Protein AF-A0A2X0X6V2-F1 (afdb_monomer_lite)

InterPro domains:
  IPR004291 Transposase IS66, central domain [PF03050] (2-220)
  IPR052344 Transposase-related protein [PTHR33678] (2-217)

Structure (mmCIF, N/CA/C/O backbone):
data_AF-A0A2X0X6V2-F1
#
_entry.id   AF-A0A2X0X6V2-F1
#
loop_
_atom_site.group_PDB
_atom_site.id
_atom_site.type_symbol
_atom_site.label_atom_id
_atom_site.label_alt_id
_atom_site.label_comp_id
_atom_site.label_asym_id
_atom_site.label_entity_id
_atom_site.label_seq_id
_atom_site.pdbx_PDB_ins_code
_atom_site.Cartn_x
_atom_site.Cartn_y
_atom_site.Cartn_z
_atom_site.occupancy
_atom_site.B_iso_or_equiv
_atom_site.auth_seq_id
_atom_site.auth_comp_id
_atom_site.auth_asym_id
_atom_site.auth_atom_id
_atom_site.pdbx_PDB_model_num
ATOM 1 N N . MET A 1 1 ? 2.802 4.074 -25.084 1.00 59.28 1 MET A N 1
ATOM 2 C CA . MET A 1 1 ? 1.904 3.929 -23.917 1.00 59.28 1 MET A CA 1
ATOM 3 C C . MET A 1 1 ? 0.591 3.354 -24.410 1.00 59.28 1 MET A C 1
ATOM 5 O O . MET A 1 1 ? 0.102 3.833 -25.423 1.00 59.28 1 MET A O 1
ATOM 9 N N . TYR A 1 2 ? 0.077 2.315 -23.756 1.00 69.88 2 TYR A N 1
ATOM 10 C CA . TYR A 1 2 ? -1.111 1.575 -24.184 1.00 69.88 2 TYR A CA 1
ATOM 11 C C . TYR A 1 2 ? -2.215 1.741 -23.133 1.00 69.88 2 TYR A C 1
ATOM 13 O O . TYR A 1 2 ? -1.946 1.585 -21.943 1.00 69.88 2 TYR A O 1
ATOM 21 N N . PHE A 1 3 ? -3.431 2.093 -23.559 1.00 76.31 3 PHE A N 1
ATOM 22 C CA . PHE A 1 3 ? -4.596 2.227 -22.684 1.00 76.31 3 PHE A CA 1
ATOM 23 C C . PHE A 1 3 ? -5.645 1.204 -23.103 1.00 76.31 3 PHE A C 1
ATOM 25 O O . PHE A 1 3 ? -6.045 1.171 -24.262 1.00 76.31 3 PHE A O 1
ATOM 32 N N . THR A 1 4 ? -6.107 0.393 -22.157 1.00 81.38 4 THR A N 1
ATOM 33 C CA . THR A 1 4 ? -7.244 -0.510 -22.356 1.00 81.38 4 THR A CA 1
ATOM 34 C C . THR A 1 4 ? -8.389 -0.059 -21.474 1.00 81.38 4 THR A C 1
ATOM 36 O O . THR A 1 4 ? -8.203 0.215 -20.287 1.00 81.38 4 THR A O 1
ATOM 39 N N . TYR A 1 5 ? -9.576 0.048 -22.062 1.00 81.06 5 TYR A N 1
ATOM 40 C CA . TYR A 1 5 ? -10.780 0.333 -21.303 1.00 81.06 5 TYR A CA 1
ATOM 41 C C . TYR A 1 5 ? -11.273 -0.941 -20.616 1.00 81.06 5 TYR A C 1
ATOM 4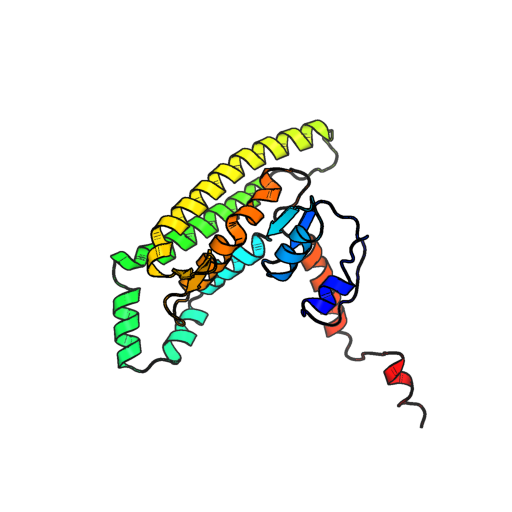3 O O . TYR A 1 5 ? -11.435 -1.974 -21.258 1.00 81.06 5 TYR A O 1
ATOM 51 N N . VAL A 1 6 ? -11.519 -0.853 -19.310 1.00 81.50 6 VAL A N 1
ATOM 52 C CA . VAL A 1 6 ? -12.079 -1.943 -18.511 1.00 81.50 6 VAL A CA 1
ATOM 53 C C . VAL A 1 6 ? -13.412 -1.466 -17.943 1.00 81.50 6 VAL A C 1
ATOM 55 O O . VAL A 1 6 ? -13.465 -0.465 -17.227 1.00 81.50 6 VAL A O 1
ATOM 58 N N . ASN A 1 7 ? -14.494 -2.173 -18.282 1.00 76.94 7 ASN A N 1
ATOM 59 C CA . ASN A 1 7 ? -15.870 -1.778 -17.951 1.00 76.94 7 ASN A CA 1
ATOM 60 C C . ASN A 1 7 ? -16.157 -1.742 -16.442 1.00 76.94 7 ASN A C 1
ATOM 62 O O . ASN A 1 7 ? -17.032 -1.002 -15.998 1.00 76.94 7 ASN A O 1
ATOM 66 N N . SER A 1 8 ? -15.437 -2.535 -15.643 1.00 82.38 8 SER A N 1
ATOM 67 C CA . SER A 1 8 ? -15.623 -2.597 -14.194 1.00 82.38 8 SER A CA 1
ATOM 68 C C . SER A 1 8 ? -14.339 -3.015 -13.468 1.00 82.38 8 SER A C 1
ATOM 70 O O . SER A 1 8 ? -13.387 -3.484 -14.086 1.00 82.38 8 SER A O 1
ATOM 72 N N . ARG A 1 9 ? -14.316 -2.886 -12.134 1.00 79.75 9 ARG A N 1
ATOM 73 C CA . ARG A 1 9 ? -13.238 -3.444 -11.293 1.00 79.75 9 ARG A CA 1
ATOM 74 C C . ARG A 1 9 ? -13.441 -4.929 -10.966 1.00 79.75 9 ARG A C 1
ATOM 76 O O . ARG A 1 9 ? -12.670 -5.467 -10.179 1.00 79.75 9 ARG A O 1
ATOM 83 N N . ALA A 1 10 ? -14.474 -5.577 -11.509 1.00 85.19 10 ALA A N 1
ATOM 84 C CA . ALA A 1 10 ? -14.706 -6.995 -11.274 1.00 85.19 10 ALA A CA 1
ATOM 85 C C . ALA A 1 10 ? -13.532 -7.827 -11.802 1.00 85.19 10 ALA A C 1
ATOM 87 O O . ALA A 1 10 ? -12.900 -7.474 -12.801 1.00 85.19 10 ALA A O 1
ATOM 88 N N . THR A 1 11 ? -13.265 -8.950 -11.134 1.00 84.81 11 THR A N 1
ATOM 89 C CA . THR A 1 11 ? -12.170 -9.858 -11.498 1.00 84.81 11 THR A CA 1
ATOM 90 C C . THR A 1 11 ? -12.255 -10.294 -12.958 1.00 84.81 11 THR A C 1
ATOM 92 O O . THR A 1 11 ? -11.267 -10.202 -13.676 1.00 84.81 11 THR A O 1
ATOM 95 N N . GLU A 1 12 ? -13.449 -10.654 -13.424 1.00 86.19 12 GLU A N 1
ATOM 96 C CA . GLU A 1 12 ? -13.714 -11.050 -14.812 1.00 86.19 12 GLU A CA 1
ATOM 97 C C . GLU A 1 12 ? -13.330 -9.955 -15.814 1.00 86.19 12 GLU A C 1
ATOM 99 O O . GLU A 1 12 ? -12.655 -10.224 -16.805 1.00 86.19 12 GLU A O 1
ATOM 104 N N . SER A 1 13 ? -13.692 -8.699 -15.529 1.00 86.75 13 SER A N 1
ATOM 105 C CA . SER A 1 13 ? -13.364 -7.570 -16.404 1.00 86.75 13 SER A CA 1
ATOM 106 C C . SER A 1 13 ? -11.854 -7.344 -16.496 1.00 86.75 13 SER A C 1
ATOM 108 O O . SER A 1 13 ? -11.337 -7.111 -17.584 1.00 86.75 13 SER A O 1
ATOM 110 N N . ILE A 1 14 ? -11.126 -7.449 -15.383 1.00 88.12 14 ILE A N 1
ATOM 111 C CA . ILE A 1 14 ? -9.668 -7.261 -15.379 1.00 88.12 14 ILE A CA 1
ATOM 112 C C . ILE A 1 14 ? -8.967 -8.441 -16.068 1.00 88.12 14 ILE A C 1
ATOM 114 O O . ILE A 1 14 ? -8.073 -8.221 -16.882 1.00 88.12 14 ILE A O 1
ATOM 118 N N . CYS A 1 15 ? -9.404 -9.678 -15.820 1.00 86.25 15 CYS A N 1
ATOM 119 C CA . CYS A 1 15 ? -8.870 -10.866 -16.492 1.00 86.25 15 CYS A CA 1
ATOM 120 C C . CYS A 1 15 ? -9.147 -10.869 -18.003 1.00 86.25 15 CYS A C 1
ATOM 122 O O . CYS A 1 15 ? -8.336 -11.394 -18.756 1.00 86.25 15 CYS A O 1
ATOM 124 N N . SER A 1 16 ? -10.237 -10.242 -18.462 1.00 86.75 16 SER A N 1
ATOM 125 C CA . SER A 1 16 ? -10.497 -10.066 -19.899 1.00 86.75 16 SER A CA 1
ATOM 126 C C . SER A 1 16 ? -9.522 -9.099 -20.582 1.00 86.75 16 SER A C 1
ATOM 128 O O . SER A 1 16 ? -9.306 -9.198 -21.785 1.00 86.75 16 SER A O 1
ATOM 130 N N . ALA A 1 17 ? -8.920 -8.178 -19.820 1.00 87.81 17 ALA A N 1
ATOM 131 C CA . ALA A 1 17 ? -7.921 -7.236 -20.320 1.00 87.81 17 ALA A CA 1
ATOM 132 C C . ALA A 1 17 ? -6.483 -7.764 -20.170 1.00 87.81 17 ALA A C 1
ATOM 134 O O . ALA A 1 17 ? -5.624 -7.427 -20.980 1.00 87.81 17 ALA A O 1
ATOM 135 N N . ILE A 1 18 ? -6.219 -8.575 -19.138 1.00 88.94 18 ILE A N 1
ATOM 136 C CA . ILE A 1 18 ? -4.925 -9.227 -18.886 1.00 88.94 18 ILE A CA 1
ATOM 137 C C . ILE A 1 18 ? -5.075 -10.733 -19.144 1.00 88.94 18 ILE A C 1
ATOM 139 O O . ILE A 1 18 ? -5.216 -11.552 -18.223 1.00 88.94 18 ILE A O 1
ATOM 143 N N . THR A 1 19 ? -5.091 -11.063 -20.433 1.00 87.75 19 THR A N 1
ATOM 144 C CA . THR A 1 19 ? -5.196 -12.418 -20.985 1.00 87.75 19 THR A CA 1
ATOM 145 C C . THR A 1 19 ? -3.901 -13.219 -20.796 1.00 87.75 19 THR A C 1
ATOM 147 O O . THR A 1 19 ? -2.871 -12.669 -20.403 1.00 87.75 19 THR A O 1
ATOM 150 N N . ASP A 1 20 ? -3.941 -14.532 -21.048 1.00 85.56 20 ASP A N 1
ATOM 151 C CA . ASP A 1 20 ? -2.778 -15.426 -20.878 1.00 85.56 20 ASP A CA 1
ATOM 152 C C . ASP A 1 20 ? -1.594 -15.079 -21.796 1.00 85.56 20 ASP A C 1
ATOM 154 O O . ASP A 1 20 ? -0.436 -15.307 -21.449 1.00 85.56 20 ASP A O 1
ATOM 158 N N . ASP A 1 21 ? -1.868 -14.482 -22.955 1.00 87.50 21 ASP A N 1
ATOM 159 C CA . ASP A 1 21 ? -0.870 -14.026 -23.921 1.00 87.50 21 ASP A CA 1
ATOM 160 C C . ASP A 1 21 ? -0.334 -12.612 -23.630 1.00 87.50 21 ASP A C 1
ATOM 162 O O . ASP A 1 21 ? 0.598 -12.154 -24.302 1.00 87.50 21 ASP A O 1
ATOM 166 N N . PHE A 1 22 ? -0.878 -11.915 -22.622 1.00 88.88 22 PHE A N 1
ATOM 167 C CA . PHE A 1 22 ? -0.451 -10.566 -22.268 1.00 88.88 22 PHE A CA 1
ATOM 168 C C . PHE A 1 22 ? 0.988 -10.577 -21.726 1.00 88.88 22 PHE A C 1
ATOM 170 O O . PHE A 1 22 ? 1.307 -11.195 -20.707 1.00 88.88 22 PHE A O 1
ATOM 177 N N . LYS A 1 23 ? 1.894 -9.874 -22.415 1.00 87.81 23 LYS A N 1
ATOM 178 C CA . LYS A 1 23 ? 3.337 -9.922 -22.137 1.00 87.81 23 LYS A CA 1
ATOM 179 C C . LYS A 1 23 ? 3.759 -8.835 -21.150 1.00 87.81 23 LYS A C 1
ATOM 181 O O . LYS A 1 23 ? 3.885 -7.671 -21.520 1.00 87.81 23 LYS A O 1
ATOM 186 N N . PHE A 1 24 ? 4.050 -9.227 -19.916 1.00 90.56 24 PHE A N 1
ATOM 187 C CA . PHE A 1 24 ? 4.663 -8.376 -18.892 1.00 90.56 24 PHE A CA 1
ATOM 188 C C . PHE A 1 24 ? 5.462 -9.241 -17.931 1.00 90.56 24 PHE A C 1
ATOM 190 O O . PHE A 1 24 ? 5.039 -10.349 -17.663 1.00 90.56 24 PHE A O 1
ATOM 197 N N . GLU A 1 25 ? 6.574 -8.763 -17.386 1.00 91.62 25 GLU A N 1
ATOM 198 C CA . GLU A 1 25 ? 7.306 -9.484 -16.331 1.00 91.62 25 GLU A CA 1
ATOM 199 C C . GLU A 1 25 ? 6.907 -9.008 -14.929 1.00 91.62 25 GLU A C 1
ATOM 201 O O . GLU A 1 25 ? 6.738 -9.807 -14.006 1.00 91.62 25 GLU A O 1
ATOM 206 N N . TYR A 1 26 ? 6.676 -7.700 -14.809 1.00 92.81 26 TYR A N 1
ATOM 207 C CA . TYR A 1 26 ? 6.335 -7.022 -13.569 1.00 92.81 26 TYR A CA 1
ATOM 208 C C . TYR A 1 26 ? 5.027 -6.261 -13.722 1.00 92.81 26 TYR A C 1
ATOM 210 O O . TYR A 1 26 ? 4.825 -5.536 -14.698 1.00 92.81 26 TYR A O 1
ATOM 218 N N . LEU A 1 27 ? 4.154 -6.399 -12.731 1.00 92.75 27 LEU A N 1
ATOM 219 C CA . LEU A 1 27 ? 2.932 -5.618 -12.612 1.00 92.75 27 LEU A CA 1
ATOM 220 C C . LEU A 1 27 ? 3.044 -4.686 -11.409 1.00 92.75 27 LEU A C 1
ATOM 222 O O . LEU A 1 27 ? 3.314 -5.145 -10.305 1.00 92.75 27 LEU A O 1
ATOM 226 N N . VAL A 1 28 ? 2.7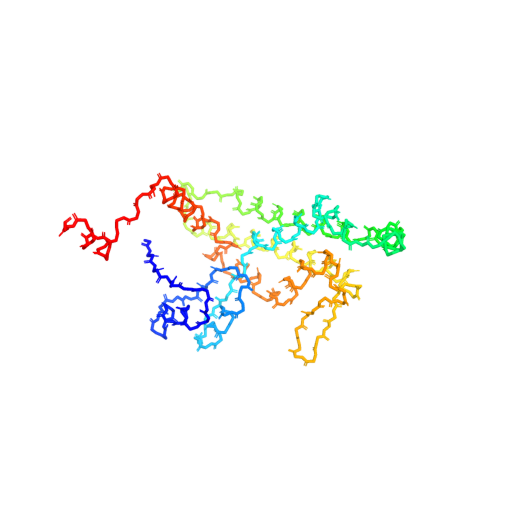97 -3.393 -11.612 1.00 92.94 28 VAL A N 1
ATOM 227 C CA . VAL A 1 28 ? 2.747 -2.393 -10.536 1.00 92.94 28 VAL A CA 1
ATOM 228 C C . VAL A 1 28 ? 1.309 -1.904 -10.405 1.00 92.94 28 VAL A C 1
ATOM 230 O O . VAL A 1 28 ? 0.767 -1.328 -11.350 1.00 92.94 28 VAL A O 1
ATOM 233 N N . SER A 1 29 ? 0.671 -2.128 -9.257 1.00 91.12 29 SER A N 1
ATOM 234 C CA . SER A 1 29 ? -0.741 -1.767 -9.053 1.00 91.12 29 SER A CA 1
ATOM 235 C C . SER A 1 29 ? -1.053 -1.403 -7.601 1.00 91.12 29 SER A C 1
ATOM 237 O O . SER A 1 29 ? -0.205 -1.512 -6.717 1.00 91.12 29 SER A O 1
ATOM 239 N N . ASP A 1 30 ? -2.290 -0.979 -7.328 1.00 87.31 30 ASP A N 1
ATOM 240 C CA . ASP A 1 30 ? -2.804 -0.981 -5.956 1.00 87.31 30 ASP A CA 1
ATOM 241 C C . ASP A 1 30 ? -2.906 -2.418 -5.416 1.00 87.31 30 ASP A C 1
ATOM 243 O O . ASP A 1 30 ? -2.842 -3.378 -6.186 1.00 87.31 30 ASP A O 1
ATOM 247 N N . ALA A 1 31 ? -3.068 -2.574 -4.099 1.00 86.19 31 ALA A N 1
ATOM 248 C CA . ALA A 1 31 ? -3.149 -3.880 -3.438 1.00 86.19 31 ALA A CA 1
ATOM 249 C C . ALA A 1 31 ? -4.495 -4.600 -3.662 1.00 86.19 31 ALA A C 1
ATOM 251 O O . ALA A 1 31 ? -5.060 -5.207 -2.750 1.00 86.19 31 ALA A O 1
ATOM 252 N N . TYR A 1 32 ? -5.081 -4.474 -4.854 1.00 87.38 32 TYR A N 1
ATOM 253 C CA . TYR A 1 32 ? -6.331 -5.145 -5.165 1.00 87.38 32 TYR A CA 1
ATOM 254 C C . TYR A 1 32 ? -6.073 -6.651 -5.374 1.00 87.38 32 TYR A C 1
ATOM 256 O O . TYR A 1 32 ? -5.246 -7.007 -6.217 1.00 87.38 32 TYR A O 1
ATOM 264 N N . PRO A 1 33 ? -6.773 -7.556 -4.654 1.00 83.19 33 PRO A N 1
ATOM 265 C CA . PRO A 1 33 ? -6.414 -8.978 -4.614 1.00 83.19 33 PRO A CA 1
ATOM 266 C C . PRO A 1 33 ? -6.391 -9.697 -5.964 1.00 83.19 33 PRO A C 1
ATOM 268 O O . PRO A 1 33 ? -5.703 -10.705 -6.099 1.00 83.19 33 PRO A O 1
ATOM 271 N N . VAL A 1 34 ? -7.119 -9.188 -6.965 1.00 88.56 34 VAL A N 1
ATOM 272 C CA . VAL A 1 34 ? -7.143 -9.781 -8.309 1.00 88.56 34 VAL A CA 1
ATOM 273 C C . VAL A 1 34 ? -5.750 -9.861 -8.931 1.00 88.56 34 VAL A C 1
ATOM 275 O O . VAL A 1 34 ? -5.450 -10.822 -9.629 1.00 88.56 34 VAL A O 1
ATOM 278 N N . TYR A 1 35 ? -4.882 -8.882 -8.666 1.00 90.25 35 TYR A N 1
ATOM 279 C CA . TYR A 1 35 ? -3.564 -8.815 -9.291 1.00 90.25 35 TYR A CA 1
ATOM 280 C C . TYR A 1 35 ? -2.625 -9.885 -8.739 1.00 90.25 35 TYR A C 1
ATOM 282 O O . TYR A 1 35 ? -1.862 -10.467 -9.504 1.00 90.25 35 TYR A O 1
ATOM 290 N N . ALA A 1 36 ? -2.767 -10.233 -7.456 1.00 86.69 36 ALA A N 1
ATOM 291 C CA . ALA A 1 36 ? -2.100 -11.399 -6.888 1.00 86.69 36 ALA A CA 1
ATOM 292 C C . ALA A 1 36 ? -2.523 -12.681 -7.619 1.00 86.69 36 ALA A C 1
ATOM 294 O O . ALA A 1 36 ? -1.673 -13.459 -8.040 1.00 86.69 36 ALA A O 1
ATOM 295 N N . SER A 1 37 ? -3.829 -12.874 -7.836 1.00 87.81 37 SER A N 1
ATOM 296 C CA . SER A 1 37 ? -4.349 -14.040 -8.561 1.00 87.81 37 SER A CA 1
ATOM 297 C C . SER A 1 37 ? -3.900 -14.079 -10.024 1.00 87.81 37 SER A C 1
ATOM 299 O O . SER A 1 37 ? -3.624 -15.154 -10.547 1.00 87.81 37 SER A O 1
ATOM 301 N N . ILE A 1 38 ? -3.788 -12.926 -10.688 1.00 90.00 38 ILE A N 1
ATOM 302 C CA . ILE A 1 38 ? -3.276 -12.834 -12.062 1.00 90.00 38 ILE A CA 1
ATOM 303 C C . ILE A 1 38 ? -1.800 -13.233 -12.117 1.00 90.00 38 ILE A C 1
ATOM 305 O O . ILE A 1 38 ? -1.444 -14.058 -12.950 1.00 90.00 38 ILE A O 1
ATOM 309 N N . CYS A 1 39 ? -0.956 -12.708 -11.226 1.00 89.06 39 CYS A N 1
ATOM 310 C CA . CYS A 1 39 ? 0.463 -13.073 -11.187 1.00 89.06 39 CYS A CA 1
ATOM 311 C C . CYS A 1 39 ? 0.701 -14.524 -10.741 1.00 89.06 39 CYS A C 1
ATOM 313 O O . CYS A 1 39 ? 1.710 -15.109 -11.104 1.00 89.06 39 CYS A O 1
ATOM 315 N N . GLN A 1 40 ? -0.219 -15.122 -9.978 1.00 86.69 40 GLN A N 1
ATOM 316 C CA . GLN A 1 40 ? -0.177 -16.553 -9.657 1.00 86.69 40 GLN A CA 1
ATOM 317 C C . GLN A 1 40 ? -0.583 -17.428 -10.848 1.00 86.69 40 GLN A C 1
ATOM 319 O O . GLN A 1 40 ? 0.027 -18.466 -11.072 1.00 86.69 40 GLN A O 1
ATOM 324 N N . ARG A 1 41 ? -1.611 -17.017 -11.606 1.00 88.00 41 ARG A N 1
ATOM 325 C CA . ARG A 1 41 ? -2.073 -17.718 -12.817 1.00 88.00 41 ARG A CA 1
ATOM 326 C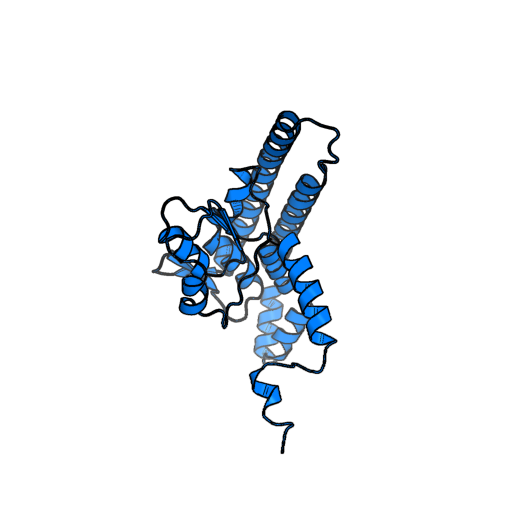 C . ARG A 1 41 ? -1.034 -17.662 -13.936 1.00 88.00 41 ARG A C 1
ATOM 328 O O . ARG A 1 41 ? -0.827 -18.650 -14.627 1.00 88.00 41 ARG A O 1
ATOM 335 N N . LEU A 1 42 ? -0.427 -16.496 -14.137 1.00 87.44 42 LEU A N 1
ATOM 336 C CA . LEU A 1 42 ? 0.597 -16.271 -15.149 1.00 87.44 42 LEU A CA 1
ATOM 337 C C . LEU A 1 42 ? 1.956 -16.548 -14.507 1.00 87.44 42 LEU A C 1
ATOM 339 O O . LEU A 1 42 ? 2.526 -15.681 -13.851 1.00 87.44 42 LEU A O 1
ATOM 343 N N . GLU A 1 43 ? 2.446 -17.776 -14.654 1.00 79.69 43 GLU A N 1
ATOM 344 C CA . GLU A 1 43 ? 3.712 -18.212 -14.062 1.00 79.69 43 GLU A CA 1
ATOM 345 C C . GLU A 1 43 ? 4.865 -17.226 -14.356 1.00 79.69 43 GLU A C 1
ATOM 347 O O . GLU A 1 43 ? 4.919 -16.572 -15.401 1.00 79.69 43 GLU A O 1
ATOM 352 N N . HIS A 1 44 ? 5.800 -17.107 -13.408 1.00 82.88 44 HIS A N 1
ATOM 353 C CA . HIS A 1 44 ? 6.963 -16.204 -13.458 1.00 82.88 44 HIS A CA 1
ATOM 354 C C . HIS A 1 44 ? 6.669 -14.694 -13.458 1.00 82.88 44 HIS A C 1
ATOM 356 O O . HIS A 1 44 ? 7.590 -13.904 -13.678 1.00 82.88 44 HIS A O 1
ATOM 362 N N . ARG A 1 45 ? 5.432 -14.248 -13.202 1.00 89.94 45 ARG A N 1
ATOM 363 C CA . ARG A 1 45 ? 5.134 -12.810 -13.091 1.00 89.94 45 ARG A CA 1
ATOM 364 C C . ARG A 1 45 ? 5.253 -12.334 -11.652 1.00 89.94 45 ARG A C 1
ATOM 366 O O . ARG A 1 45 ? 4.741 -12.965 -10.730 1.00 89.94 45 ARG A O 1
ATOM 373 N N . LYS A 1 46 ? 5.915 -11.194 -11.454 1.00 91.31 46 LYS A N 1
ATOM 374 C CA . LYS A 1 46 ? 6.059 -10.573 -10.131 1.00 91.31 46 LYS A CA 1
ATOM 375 C C . LYS A 1 46 ? 5.137 -9.373 -9.982 1.00 91.31 46 LYS A C 1
ATOM 377 O O . LYS A 1 46 ? 4.857 -8.641 -10.933 1.00 91.31 46 LYS A O 1
ATOM 382 N N . TRP A 1 47 ? 4.674 -9.167 -8.756 1.00 93.44 47 TRP A N 1
ATOM 383 C CA . TRP A 1 47 ? 3.768 -8.084 -8.410 1.00 93.44 47 TRP A CA 1
ATOM 384 C C . TRP A 1 47 ? 4.437 -7.099 -7.456 1.00 93.44 47 TRP A C 1
ATOM 386 O O . TRP A 1 47 ? 4.903 -7.487 -6.387 1.00 93.44 47 TRP A O 1
ATOM 396 N N . GLN A 1 48 ? 4.437 -5.824 -7.838 1.00 94.19 48 GLN A N 1
ATOM 397 C CA . GLN A 1 48 ? 4.804 -4.704 -6.988 1.00 94.19 48 GLN A CA 1
ATOM 398 C C . GLN A 1 48 ? 3.543 -3.976 -6.510 1.00 94.19 48 GLN A C 1
ATOM 400 O O . GLN A 1 48 ? 2.836 -3.340 -7.299 1.00 94.19 48 GLN A O 1
ATOM 405 N N . THR A 1 49 ? 3.301 -3.989 -5.201 1.00 94.38 49 THR A N 1
ATOM 406 C CA . THR A 1 49 ? 2.253 -3.151 -4.613 1.00 94.38 49 THR A CA 1
ATOM 407 C C . THR A 1 49 ? 2.722 -1.701 -4.523 1.00 94.38 49 THR A C 1
ATOM 409 O O . THR A 1 49 ? 3.796 -1.387 -4.013 1.00 94.38 49 THR A O 1
ATOM 412 N N . CYS A 1 50 ? 1.881 -0.788 -4.995 1.00 93.38 50 CYS A N 1
ATOM 413 C CA . CYS A 1 50 ? 2.145 0.641 -5.027 1.00 93.38 50 CYS A CA 1
ATOM 414 C C . CYS A 1 50 ? 2.274 1.232 -3.610 1.00 93.38 50 CYS A C 1
ATOM 416 O O . CYS A 1 50 ? 1.297 1.307 -2.852 1.00 93.38 50 CYS A O 1
ATOM 418 N N . ILE A 1 51 ? 3.472 1.726 -3.274 1.00 93.88 51 ILE A N 1
ATOM 419 C CA . ILE A 1 51 ? 3.788 2.306 -1.955 1.00 93.88 51 ILE A CA 1
ATOM 420 C C . ILE A 1 51 ? 2.930 3.546 -1.659 1.00 93.88 51 ILE A C 1
ATOM 422 O O . ILE A 1 51 ? 2.518 3.770 -0.520 1.00 93.88 51 ILE A O 1
ATOM 426 N N . THR A 1 52 ? 2.574 4.337 -2.675 1.00 92.00 52 THR A N 1
ATOM 427 C CA . THR A 1 52 ? 1.721 5.524 -2.482 1.00 92.00 52 THR A CA 1
ATOM 428 C C . THR A 1 52 ? 0.316 5.176 -1.987 1.00 92.00 52 THR A C 1
ATOM 430 O O . THR A 1 52 ? -0.266 5.938 -1.209 1.00 92.00 52 THR A O 1
ATOM 433 N N . HIS A 1 53 ? -0.231 4.019 -2.367 1.00 91.94 53 HIS A N 1
ATOM 434 C CA . HIS A 1 53 ? -1.511 3.568 -1.822 1.00 91.94 53 HIS A CA 1
ATOM 435 C C . HIS A 1 53 ? -1.387 3.190 -0.347 1.00 91.94 53 HIS A C 1
ATOM 437 O O . HIS A 1 53 ? -2.231 3.596 0.450 1.00 91.94 53 HIS A O 1
ATOM 443 N N . PHE A 1 54 ? -0.298 2.522 0.040 1.00 94.06 54 PHE A N 1
ATOM 444 C CA . PHE A 1 54 ? -0.028 2.241 1.447 1.00 94.06 54 PHE A CA 1
ATOM 445 C C . PHE A 1 54 ? 0.117 3.534 2.265 1.00 94.06 54 PHE A C 1
ATOM 447 O O . PHE A 1 54 ? -0.564 3.713 3.276 1.00 94.06 54 PHE A O 1
ATOM 454 N N . ARG A 1 55 ? 0.900 4.501 1.765 1.00 93.56 55 ARG A N 1
ATOM 455 C CA . ARG A 1 55 ? 1.040 5.838 2.369 1.00 93.56 55 ARG A CA 1
ATOM 456 C C . ARG A 1 55 ? -0.313 6.520 2.579 1.00 93.56 55 ARG A C 1
ATOM 458 O O . ARG A 1 55 ? -0.528 7.164 3.602 1.00 93.56 55 ARG A O 1
ATOM 465 N N . ARG A 1 56 ? -1.239 6.382 1.626 1.00 91.31 56 ARG A N 1
ATOM 466 C CA . ARG A 1 56 ? -2.585 6.958 1.724 1.00 91.31 56 ARG A CA 1
ATOM 467 C C . ARG A 1 56 ? -3.403 6.330 2.852 1.00 91.31 56 ARG A C 1
ATOM 469 O O . ARG A 1 56 ? -4.106 7.064 3.542 1.00 91.31 56 ARG A O 1
ATOM 476 N N . GLU A 1 57 ? -3.318 5.017 3.049 1.00 92.19 57 GLU A N 1
ATOM 477 C CA . GLU A 1 57 ? -4.005 4.348 4.161 1.00 92.19 57 GLU A CA 1
ATOM 478 C C . GLU A 1 57 ? -3.464 4.804 5.523 1.00 92.19 57 GLU A C 1
ATOM 480 O O . GLU A 1 57 ? -4.250 5.026 6.442 1.00 92.19 57 GLU A O 1
ATOM 485 N N . ILE A 1 58 ? -2.156 5.062 5.629 1.00 92.75 58 ILE A N 1
ATOM 486 C CA . ILE A 1 58 ? -1.547 5.644 6.836 1.00 92.75 58 ILE A CA 1
ATOM 487 C C . ILE A 1 58 ? -2.078 7.060 7.090 1.00 92.75 58 ILE A C 1
ATOM 489 O O . ILE A 1 58 ? -2.550 7.357 8.185 1.00 92.75 58 ILE A O 1
ATOM 493 N N . ILE A 1 59 ? -2.072 7.929 6.070 1.00 90.81 59 ILE A N 1
ATOM 494 C CA . ILE A 1 59 ? -2.583 9.307 6.196 1.00 90.81 59 ILE A CA 1
ATOM 495 C C . ILE A 1 59 ? -4.052 9.308 6.635 1.00 90.81 59 ILE A C 1
ATOM 497 O O . ILE A 1 59 ? -4.440 10.114 7.475 1.00 90.81 59 ILE A O 1
ATOM 501 N N . LYS A 1 60 ? -4.879 8.412 6.080 1.00 88.50 60 LYS A N 1
ATOM 502 C CA . LYS A 1 60 ? -6.288 8.279 6.476 1.00 88.50 60 LYS A CA 1
ATOM 503 C C . LYS A 1 60 ? -6.433 7.858 7.937 1.00 88.50 60 LYS A C 1
ATOM 505 O O . LYS A 1 60 ? -7.282 8.417 8.623 1.00 88.50 60 LYS A O 1
ATOM 510 N N . ALA A 1 61 ? -5.623 6.905 8.399 1.00 87.75 61 ALA A N 1
ATOM 511 C CA . ALA A 1 61 ? -5.658 6.431 9.780 1.00 87.75 61 ALA A CA 1
ATOM 512 C C . ALA A 1 61 ? -5.254 7.521 10.788 1.00 87.75 61 ALA A C 1
ATOM 514 O O . ALA A 1 61 ? -5.779 7.548 11.897 1.00 87.75 61 ALA A O 1
ATOM 515 N N . CYS A 1 62 ? -4.378 8.446 10.385 1.00 83.56 62 CYS A N 1
ATOM 516 C CA . CYS A 1 62 ? -3.945 9.581 11.203 1.00 83.56 62 CYS A CA 1
ATOM 517 C C . CYS A 1 62 ? -4.754 10.871 10.959 1.00 83.56 62 CYS A C 1
ATOM 519 O O . CYS A 1 62 ? -4.367 11.927 11.453 1.00 83.56 62 CYS A O 1
ATOM 521 N N . ASN A 1 63 ? -5.839 10.835 10.176 1.00 84.75 63 ASN A N 1
ATOM 522 C CA . ASN A 1 63 ? -6.593 12.037 9.824 1.00 84.75 63 ASN A CA 1
ATOM 523 C C . ASN A 1 63 ? -7.569 12.430 10.954 1.00 84.75 63 ASN A C 1
ATOM 525 O O . ASN A 1 63 ? -8.544 11.705 11.175 1.00 84.75 63 ASN A O 1
ATOM 529 N N . PRO A 1 64 ? -7.401 13.603 11.601 1.00 78.62 64 PRO A N 1
ATOM 530 C CA . PRO A 1 64 ? -8.261 14.021 12.712 1.00 78.62 64 PRO A CA 1
ATOM 531 C C . PRO A 1 64 ? -9.736 14.148 12.328 1.00 78.62 64 PRO A C 1
ATOM 533 O O . PRO A 1 64 ? -10.613 13.889 13.143 1.00 78.62 64 PRO A O 1
ATOM 536 N N . ARG A 1 65 ? -10.031 14.506 11.073 1.00 84.19 65 ARG A N 1
ATOM 537 C CA . ARG A 1 65 ? -11.409 14.610 10.581 1.00 84.19 65 ARG A CA 1
ATOM 538 C C . ARG A 1 65 ? -12.065 13.240 10.452 1.00 84.19 65 ARG A C 1
ATOM 540 O O . ARG A 1 65 ? -13.236 13.103 10.776 1.00 84.19 65 ARG A O 1
ATOM 547 N N . VAL A 1 66 ? -11.319 12.240 9.983 1.00 80.56 66 VAL A N 1
ATOM 548 C CA . VAL A 1 66 ? -11.814 10.856 9.902 1.00 80.56 66 VAL A CA 1
ATOM 549 C C . VAL A 1 66 ? -12.032 10.305 11.309 1.00 80.56 66 VAL A C 1
ATOM 551 O O . VAL A 1 66 ? -13.050 9.671 11.558 1.00 80.56 66 VAL A O 1
ATOM 554 N N . TYR A 1 67 ? -11.124 10.618 12.236 1.00 79.31 67 TYR A N 1
ATOM 555 C CA . TYR A 1 67 ? -11.280 10.281 13.647 1.00 79.31 67 TYR A CA 1
ATOM 556 C C . TYR A 1 67 ? -12.542 10.906 14.250 1.00 79.31 67 TYR A C 1
ATOM 558 O O . TYR A 1 67 ? -13.377 10.176 14.770 1.00 79.31 67 TYR A O 1
ATOM 566 N N . ALA A 1 68 ? -12.744 12.217 14.092 1.00 81.25 68 ALA A N 1
ATOM 567 C CA . ALA A 1 68 ? -13.936 12.910 14.584 1.00 81.25 68 ALA A CA 1
ATOM 568 C C . ALA A 1 68 ? -15.240 12.317 14.019 1.00 81.25 68 ALA A C 1
ATOM 570 O O . ALA A 1 68 ? -16.164 12.031 14.774 1.00 81.25 68 ALA A O 1
ATOM 571 N N . GLN A 1 69 ? -15.283 12.037 12.713 1.00 84.00 69 GLN A N 1
ATOM 572 C CA . GLN A 1 69 ? -16.440 11.406 12.066 1.00 84.00 69 GLN A CA 1
ATOM 573 C C . GLN A 1 69 ? -16.750 10.000 12.596 1.00 84.00 69 GLN A C 1
ATOM 575 O O . GLN A 1 69 ? -17.895 9.559 12.529 1.00 84.00 69 GLN A O 1
ATOM 580 N N . ASP A 1 70 ? -15.745 9.263 13.068 1.00 78.88 70 ASP A N 1
ATOM 581 C CA . ASP A 1 70 ? -15.960 7.958 13.693 1.00 78.88 70 ASP A CA 1
ATOM 582 C C . ASP A 1 70 ? -16.424 8.083 15.148 1.00 78.88 70 ASP A C 1
ATOM 584 O O . ASP A 1 70 ? -17.186 7.230 15.599 1.00 78.88 70 ASP A O 1
ATOM 588 N N . LEU A 1 71 ? -16.038 9.151 15.855 1.00 81.94 71 LEU A N 1
ATOM 589 C CA . LEU A 1 71 ? -16.535 9.453 17.201 1.00 81.94 71 LEU A CA 1
ATOM 590 C C . LEU A 1 71 ? -18.008 9.885 17.197 1.00 81.94 71 LEU A C 1
ATOM 592 O O . LEU A 1 71 ? -18.761 9.457 18.064 1.00 81.94 71 LEU A O 1
ATOM 596 N N . GLU A 1 72 ? -18.438 10.664 16.200 1.00 85.44 72 GLU A N 1
ATOM 597 C CA . GLU A 1 72 ? -19.829 11.138 16.051 1.00 85.44 72 GLU A CA 1
ATOM 598 C C . GLU A 1 72 ? -20.865 10.004 15.931 1.00 85.44 72 GLU A C 1
ATOM 600 O O . GLU A 1 72 ? -22.056 10.224 16.137 1.00 85.44 72 GLU A O 1
ATOM 605 N N . LYS A 1 73 ? -20.429 8.788 15.584 1.00 84.44 73 LYS A N 1
ATOM 606 C CA . LYS A 1 73 ? -21.299 7.614 15.408 1.00 84.44 73 LYS A CA 1
ATOM 607 C C . LYS A 1 73 ? -21.549 6.843 16.706 1.00 84.44 73 LYS A C 1
ATOM 609 O O . LYS A 1 73 ? -22.296 5.868 16.674 1.00 84.44 73 LYS A O 1
ATOM 614 N N . LEU A 1 74 ? -20.876 7.209 17.794 1.00 85.62 74 LEU A N 1
ATOM 615 C CA . LEU A 1 74 ? -20.880 6.473 19.055 1.00 85.62 74 LEU A CA 1
ATOM 616 C C . LEU A 1 74 ? -21.847 7.104 20.054 1.00 85.62 74 LEU A C 1
ATOM 618 O O . LEU A 1 74 ? -22.062 8.315 20.057 1.00 85.62 74 LEU A O 1
ATOM 622 N N . THR A 1 75 ? -22.402 6.280 20.939 1.00 89.56 75 THR A N 1
ATOM 623 C CA . THR A 1 75 ? -23.103 6.773 22.131 1.00 89.56 75 THR A CA 1
ATOM 624 C C . THR A 1 75 ? -22.123 7.439 23.105 1.00 89.56 75 THR A C 1
ATOM 626 O O . THR A 1 75 ? -20.917 7.215 23.038 1.00 89.56 75 THR A O 1
ATOM 629 N N . GLU A 1 76 ? -22.622 8.238 24.052 1.00 87.56 76 GLU A N 1
ATOM 630 C CA . GLU A 1 76 ? -21.783 8.945 25.037 1.00 87.56 76 GLU A CA 1
ATOM 631 C C . GLU A 1 76 ? -20.916 7.990 25.883 1.00 87.56 76 GLU A C 1
ATOM 633 O O . GLU A 1 76 ? -19.745 8.266 26.163 1.00 87.56 76 GLU A O 1
ATOM 638 N N . GLN A 1 77 ? -21.460 6.818 26.222 1.00 88.44 77 GLN A N 1
ATOM 639 C CA . GLN A 1 77 ? -20.737 5.776 26.948 1.00 88.44 77 GLN A CA 1
ATOM 640 C C . GLN A 1 77 ? -19.638 5.140 26.080 1.00 88.44 77 GLN A C 1
ATOM 642 O O . GLN A 1 77 ? -18.483 5.073 26.499 1.00 88.44 77 GLN A O 1
ATOM 647 N N . GLU A 1 78 ? -19.958 4.743 24.845 1.00 86.50 78 GLU A N 1
ATOM 648 C CA . GLU A 1 78 ? -18.982 4.176 23.901 1.00 86.50 78 GLU A CA 1
ATOM 649 C C . GLU A 1 78 ? -17.878 5.175 23.533 1.00 86.50 78 GLU A C 1
ATOM 651 O O . GLU A 1 78 ? -16.717 4.792 23.365 1.00 86.50 78 GLU A O 1
ATOM 656 N N . LEU A 1 79 ? -18.236 6.456 23.421 1.00 84.75 79 LEU A N 1
ATOM 657 C CA . LEU A 1 79 ? -17.317 7.559 23.183 1.00 84.75 79 LEU A CA 1
ATOM 658 C C . LEU A 1 79 ? -16.322 7.684 24.336 1.00 84.75 79 LEU A C 1
ATOM 660 O O . LEU A 1 79 ? -15.116 7.690 24.099 1.00 84.75 79 LEU A O 1
ATOM 664 N N . THR A 1 80 ? -16.817 7.732 25.574 1.00 83.44 80 THR A N 1
ATOM 665 C CA . THR A 1 80 ? -15.981 7.844 26.776 1.00 83.44 80 THR A CA 1
ATOM 666 C C . THR A 1 80 ? -15.008 6.674 26.879 1.00 83.44 80 THR A C 1
ATOM 668 O O . THR A 1 80 ? -13.805 6.875 27.037 1.00 83.44 80 THR A O 1
ATOM 671 N N . GLU A 1 81 ? -15.493 5.445 26.703 1.00 84.81 81 GLU A N 1
ATOM 672 C CA . GLU A 1 81 ? -14.633 4.264 26.721 1.00 84.81 81 GLU A CA 1
ATOM 673 C C . GLU A 1 81 ? -13.599 4.267 25.590 1.00 84.81 81 GLU A C 1
ATOM 675 O O . GLU A 1 81 ? -12.458 3.847 25.780 1.00 84.81 81 GLU A O 1
ATOM 680 N N . LYS A 1 82 ? -13.984 4.708 24.386 1.00 81.38 82 LYS A N 1
ATOM 681 C CA . LYS A 1 82 ? -13.064 4.795 23.251 1.00 81.38 82 LYS A CA 1
ATOM 682 C C . LYS A 1 82 ? -11.976 5.832 23.497 1.00 81.38 82 LYS A C 1
ATOM 684 O O . LYS A 1 82 ? -10.822 5.522 23.237 1.00 81.38 82 LYS A O 1
ATOM 689 N N . LEU A 1 83 ? -12.324 7.008 24.014 1.00 80.25 83 LEU A N 1
ATOM 690 C CA . LEU A 1 83 ? -11.353 8.052 24.334 1.00 80.25 83 LEU A CA 1
ATOM 691 C C . LEU A 1 83 ? -10.388 7.587 25.430 1.00 80.25 83 LEU A C 1
ATOM 693 O O . LEU A 1 83 ? -9.184 7.735 25.264 1.00 80.25 83 LEU A O 1
ATOM 697 N N . LEU A 1 84 ? -10.889 6.969 26.504 1.00 81.38 84 LEU A N 1
ATOM 698 C CA . LEU A 1 84 ? -10.032 6.438 27.570 1.00 81.38 84 LEU A CA 1
ATOM 699 C C . LEU A 1 84 ? -9.039 5.397 27.041 1.00 81.38 84 LEU A C 1
ATOM 701 O O . LEU A 1 84 ? -7.862 5.469 27.374 1.00 81.38 84 LEU A O 1
ATOM 705 N N . ARG A 1 85 ? -9.488 4.485 26.168 1.00 76.56 85 ARG A N 1
ATOM 706 C CA . ARG A 1 85 ? -8.600 3.525 25.496 1.00 76.56 85 ARG A CA 1
ATOM 707 C C . ARG A 1 85 ? -7.593 4.235 24.588 1.00 76.56 85 ARG A C 1
ATOM 709 O O . ARG A 1 85 ? -6.395 4.054 24.748 1.00 76.56 85 ARG A O 1
ATOM 716 N N . ASP A 1 86 ? -8.053 5.068 23.660 1.00 73.00 86 ASP A N 1
ATOM 717 C CA . ASP A 1 86 ? -7.190 5.665 22.633 1.00 73.00 86 ASP A CA 1
ATOM 718 C C . ASP A 1 86 ? -6.135 6.636 23.224 1.00 73.00 86 ASP A C 1
ATOM 720 O O . ASP A 1 86 ? -5.071 6.810 22.628 1.00 73.00 86 ASP A O 1
ATOM 724 N N . PHE A 1 87 ? -6.399 7.242 24.393 1.00 72.12 87 PHE A N 1
ATOM 725 C CA . PHE A 1 87 ? -5.479 8.143 25.108 1.00 72.12 87 PHE A CA 1
ATOM 726 C C . PHE A 1 87 ? -4.701 7.487 26.260 1.00 72.12 87 PHE A C 1
ATOM 728 O O . PHE A 1 87 ? -3.954 8.180 26.957 1.00 72.12 87 PHE A O 1
ATOM 735 N N . GLU A 1 88 ? -4.814 6.173 26.466 1.00 75.19 88 GLU A N 1
ATOM 736 C CA . GLU A 1 88 ? -3.911 5.472 27.381 1.00 75.19 88 GLU A CA 1
ATOM 737 C C . GLU A 1 88 ? -2.452 5.642 26.905 1.00 75.19 88 GLU A C 1
ATOM 739 O O . GLU A 1 88 ? -2.168 5.452 25.718 1.00 75.19 88 GLU A O 1
ATOM 744 N N . PRO A 1 89 ? -1.491 5.956 27.797 1.00 67.81 89 PRO A N 1
ATOM 745 C CA . PRO A 1 89 ? -0.086 6.156 27.423 1.00 67.81 89 PRO A CA 1
ATOM 746 C C . PRO A 1 89 ? 0.514 4.969 26.663 1.00 67.81 89 PRO A C 1
ATOM 748 O O . PRO A 1 89 ? 1.299 5.140 25.733 1.00 67.81 89 PRO A O 1
ATOM 751 N N . GLU A 1 90 ? 0.088 3.754 27.005 1.00 64.81 90 GLU A N 1
ATOM 752 C CA . GLU A 1 90 ? 0.493 2.524 26.326 1.00 64.81 90 GLU A CA 1
ATOM 753 C C . GLU A 1 90 ? -0.061 2.428 24.894 1.00 64.81 90 GLU A C 1
ATOM 755 O O . GLU A 1 90 ? 0.495 1.696 24.072 1.00 64.81 90 GLU A O 1
ATOM 760 N N . GLN A 1 91 ? -1.142 3.147 24.573 1.00 62.16 91 GLN A N 1
ATOM 761 C CA . GLN A 1 91 ? -1.803 3.185 23.263 1.00 62.16 91 GLN A CA 1
ATOM 762 C C . GLN A 1 91 ? -1.286 4.299 22.337 1.00 62.16 91 GLN A C 1
ATOM 764 O O . GLN A 1 91 ? -1.445 4.191 21.118 1.00 62.16 91 GLN A O 1
ATOM 769 N N . MET A 1 92 ? -0.534 5.280 22.856 1.00 66.94 92 MET A N 1
ATOM 770 C CA . MET A 1 92 ? 0.171 6.283 22.035 1.00 66.94 92 MET A CA 1
ATOM 771 C C . MET A 1 92 ? 1.250 5.687 21.105 1.00 66.94 92 MET A C 1
ATOM 773 O O . MET A 1 92 ? 1.728 6.366 20.192 1.00 66.94 92 MET A O 1
ATOM 777 N N . ASN A 1 93 ? 1.589 4.403 21.265 1.00 77.06 93 ASN A N 1
ATOM 778 C CA . ASN A 1 93 ? 2.532 3.690 20.400 1.00 77.06 93 ASN A CA 1
ATOM 779 C C . ASN A 1 93 ? 2.039 3.548 18.949 1.00 77.06 93 ASN A C 1
ATOM 781 O O . ASN A 1 93 ? 2.857 3.522 18.031 1.00 77.06 93 ASN A O 1
ATOM 785 N N . ALA A 1 94 ? 0.724 3.483 18.705 1.00 83.81 94 ALA A N 1
ATOM 786 C CA . ALA A 1 94 ? 0.198 3.270 17.355 1.00 83.81 94 ALA A CA 1
ATOM 787 C C . ALA A 1 94 ? 0.350 4.489 16.430 1.00 83.81 94 ALA A C 1
ATOM 789 O O . ALA A 1 94 ? 0.909 4.328 15.341 1.00 83.81 94 ALA A O 1
ATOM 790 N N . PRO A 1 95 ? -0.049 5.712 16.835 1.00 84.06 95 PRO A N 1
ATOM 791 C CA . PRO A 1 95 ? 0.273 6.919 16.077 1.00 84.06 95 PRO A CA 1
ATOM 792 C C . PRO A 1 95 ? 1.776 7.099 15.834 1.00 84.06 95 PRO A C 1
ATOM 794 O O . PRO A 1 95 ? 2.171 7.450 14.723 1.00 84.06 95 PRO A O 1
ATOM 797 N N . ALA A 1 96 ? 2.615 6.823 16.840 1.00 85.31 96 ALA A N 1
ATOM 798 C CA . ALA A 1 96 ? 4.069 6.932 16.719 1.00 85.31 96 ALA A CA 1
ATOM 799 C C . ALA A 1 96 ? 4.639 5.942 15.687 1.00 85.31 96 ALA A C 1
ATOM 801 O O . ALA A 1 96 ? 5.388 6.345 14.797 1.00 85.31 96 ALA A O 1
ATOM 802 N N . ALA A 1 97 ? 4.226 4.672 15.739 1.00 91.00 97 ALA A N 1
ATOM 803 C CA . ALA A 1 97 ? 4.630 3.656 14.770 1.00 91.00 97 ALA A CA 1
ATOM 804 C C . ALA A 1 97 ? 4.148 3.991 13.348 1.00 91.00 97 ALA A C 1
ATOM 806 O O . ALA A 1 97 ? 4.912 3.888 12.390 1.00 91.00 97 ALA A O 1
ATOM 807 N N . LEU A 1 98 ? 2.909 4.469 13.184 1.00 92.06 98 LEU A N 1
ATOM 808 C CA . LEU A 1 98 ? 2.408 4.913 11.878 1.00 92.06 98 LEU A CA 1
ATOM 809 C C . LEU A 1 98 ? 3.178 6.125 11.334 1.00 92.06 98 LEU A C 1
ATOM 811 O O . LEU A 1 98 ? 3.430 6.196 10.129 1.00 92.06 98 LEU A O 1
ATOM 815 N N . LEU A 1 99 ? 3.592 7.054 12.200 1.00 89.81 99 LEU A N 1
ATOM 816 C CA . LEU A 1 99 ? 4.442 8.181 11.817 1.00 89.81 99 LEU A CA 1
ATOM 817 C C . LEU A 1 99 ? 5.849 7.720 11.409 1.00 89.81 99 LEU A C 1
ATOM 819 O O . LEU A 1 99 ? 6.375 8.203 10.406 1.00 89.81 99 LEU A O 1
ATOM 823 N N . GLN A 1 100 ? 6.433 6.754 12.124 1.00 91.81 100 GLN A N 1
ATOM 824 C CA . GLN A 1 100 ? 7.706 6.134 11.750 1.00 91.81 100 GLN A CA 1
ATOM 825 C C . GLN A 1 100 ? 7.618 5.491 10.360 1.00 91.81 100 GLN A C 1
ATOM 827 O O . GLN A 1 100 ? 8.473 5.747 9.511 1.00 91.81 100 GLN A O 1
ATOM 832 N N . ILE A 1 101 ? 6.556 4.725 10.086 1.00 95.62 101 ILE A N 1
ATOM 833 C CA . ILE A 1 101 ? 6.317 4.125 8.765 1.00 95.62 101 ILE A CA 1
ATOM 834 C C . ILE A 1 101 ? 6.171 5.218 7.698 1.00 95.62 101 ILE A C 1
ATOM 836 O O . ILE A 1 101 ? 6.763 5.128 6.622 1.00 95.62 101 ILE A O 1
ATOM 840 N N . PHE A 1 102 ? 5.418 6.283 7.985 1.00 94.50 102 PHE A N 1
ATOM 841 C CA . PHE A 1 102 ? 5.262 7.410 7.065 1.00 94.50 102 PHE A CA 1
ATOM 842 C C . PHE A 1 102 ? 6.600 8.091 6.740 1.00 94.50 102 PHE A C 1
ATOM 844 O O . PHE A 1 102 ? 6.853 8.442 5.581 1.00 94.50 102 PHE A O 1
ATOM 851 N N . TYR A 1 103 ? 7.463 8.272 7.742 1.00 92.88 103 TYR A N 1
ATOM 852 C CA . TYR A 1 103 ? 8.788 8.857 7.561 1.00 92.88 103 TYR A CA 1
ATOM 853 C C . TYR A 1 103 ? 9.701 7.936 6.744 1.00 92.88 103 TYR A C 1
ATOM 855 O O . TYR A 1 103 ? 10.337 8.401 5.801 1.00 92.88 103 TYR A O 1
ATOM 863 N N . ALA A 1 104 ? 9.687 6.627 7.016 1.00 95.06 104 ALA A N 1
ATOM 864 C CA . ALA A 1 104 ? 10.422 5.637 6.231 1.00 95.06 104 ALA A CA 1
ATOM 865 C C . ALA A 1 104 ? 9.999 5.656 4.751 1.00 95.06 104 ALA A C 1
ATOM 867 O O . ALA A 1 104 ? 10.851 5.739 3.869 1.00 95.06 104 ALA A O 1
ATOM 868 N N . ILE A 1 105 ? 8.691 5.696 4.465 1.00 94.81 105 ILE A N 1
ATOM 869 C CA . ILE A 1 105 ? 8.175 5.846 3.093 1.00 94.81 105 ILE A CA 1
ATOM 870 C C . ILE A 1 105 ? 8.641 7.163 2.461 1.00 94.81 105 ILE A C 1
ATOM 872 O O . ILE A 1 105 ? 9.035 7.192 1.296 1.00 94.81 105 ILE A O 1
ATOM 876 N N . SER A 1 106 ? 8.606 8.263 3.213 1.00 93.00 106 SER A N 1
ATOM 877 C CA . SER A 1 106 ? 9.074 9.562 2.717 1.00 93.00 106 SER A CA 1
ATOM 878 C C . SER A 1 106 ? 10.565 9.519 2.370 1.00 93.00 106 SER A C 1
ATOM 880 O O . SER A 1 106 ? 10.956 10.035 1.326 1.00 93.00 106 SER A O 1
ATOM 882 N N . LYS A 1 107 ? 11.375 8.822 3.177 1.00 93.94 107 LYS A N 1
ATOM 883 C CA . LYS A 1 107 ? 12.801 8.626 2.913 1.00 93.94 107 LYS A CA 1
ATOM 884 C C . LYS A 1 107 ? 13.059 7.730 1.700 1.00 93.94 107 LYS A C 1
ATOM 886 O O . LYS A 1 107 ? 13.950 8.039 0.918 1.00 93.94 107 LYS A O 1
ATOM 891 N N . ILE A 1 108 ? 12.250 6.686 1.480 1.00 93.12 108 ILE A N 1
ATOM 892 C CA . ILE A 1 108 ? 12.297 5.884 0.241 1.00 93.12 108 ILE A CA 1
ATOM 893 C C . ILE A 1 108 ? 12.125 6.798 -0.977 1.00 93.12 108 ILE A C 1
ATOM 895 O O . ILE A 1 108 ? 12.904 6.710 -1.921 1.00 93.12 108 ILE A O 1
ATOM 899 N N . TYR A 1 109 ? 11.144 7.703 -0.953 1.00 90.75 109 TYR A N 1
ATOM 900 C CA . TYR A 1 109 ? 10.927 8.636 -2.059 1.00 90.75 109 TYR A CA 1
ATOM 901 C C . TYR A 1 109 ? 12.045 9.660 -2.223 1.00 90.75 109 TYR A C 1
ATOM 903 O O . TYR A 1 109 ? 12.409 9.968 -3.355 1.00 90.75 109 TYR A O 1
ATOM 911 N N . GLU A 1 110 ? 12.610 10.155 -1.123 1.00 90.69 110 GLU A N 1
ATOM 912 C CA . GLU A 1 110 ? 13.773 11.043 -1.163 1.00 90.69 110 GLU A CA 1
ATOM 913 C C . GLU A 1 110 ? 14.939 10.360 -1.886 1.00 90.69 110 GLU A C 1
ATOM 915 O O . GLU A 1 110 ? 15.433 10.896 -2.875 1.00 90.69 110 GLU A O 1
ATOM 920 N N . ILE A 1 111 ? 15.289 9.133 -1.479 1.00 90.50 111 ILE A N 1
ATOM 921 C CA . ILE A 1 111 ? 16.348 8.331 -2.106 1.00 90.50 111 ILE A CA 1
ATOM 922 C C . ILE A 1 111 ? 16.001 8.022 -3.572 1.00 90.50 111 ILE A C 1
ATOM 924 O O . ILE A 1 111 ? 16.865 8.089 -4.444 1.00 90.50 111 ILE A O 1
ATOM 928 N N . GLU A 1 112 ? 14.739 7.709 -3.882 1.00 86.94 112 GLU A N 1
ATOM 929 C CA . GLU A 1 112 ? 14.326 7.414 -5.258 1.00 86.94 112 GLU A CA 1
ATOM 930 C C . GLU A 1 112 ? 14.453 8.631 -6.182 1.00 86.94 112 GLU A C 1
ATOM 932 O O . GLU A 1 112 ? 14.824 8.476 -7.349 1.00 86.94 112 GLU A O 1
ATOM 937 N N . SER A 1 113 ? 14.175 9.824 -5.646 1.00 83.62 113 SER A N 1
ATOM 938 C CA . SER A 1 113 ? 14.224 11.110 -6.349 1.00 83.62 113 SER A CA 1
ATOM 939 C C . SER A 1 113 ? 15.603 11.769 -6.377 1.00 83.62 113 SER A C 1
ATOM 941 O O . SER A 1 113 ? 15.811 12.667 -7.190 1.00 83.62 113 SER A O 1
ATOM 943 N N . ALA A 1 114 ? 16.533 11.324 -5.524 1.00 78.69 114 ALA A N 1
ATOM 944 C CA . ALA A 1 114 ? 17.859 11.920 -5.357 1.00 78.69 114 ALA A CA 1
ATOM 945 C C . ALA A 1 114 ? 18.701 11.904 -6.642 1.00 78.69 114 ALA A C 1
ATOM 947 O O . ALA A 1 114 ? 19.681 12.637 -6.743 1.00 78.69 114 ALA A O 1
ATOM 948 N N . TYR A 1 115 ? 18.314 11.088 -7.624 1.00 69.62 115 TYR A N 1
ATOM 949 C CA . TYR A 1 115 ? 19.019 10.971 -8.891 1.00 69.62 115 TYR A CA 1
ATOM 950 C C . TYR A 1 115 ? 18.031 10.809 -10.037 1.00 69.62 115 TYR A C 1
ATOM 952 O O . TYR A 1 115 ? 17.362 9.780 -10.178 1.00 69.62 115 TYR A O 1
ATOM 960 N N . GLN A 1 116 ? 17.948 11.844 -10.865 1.00 66.88 116 GLN A N 1
ATOM 961 C CA . GLN A 1 116 ? 17.230 11.806 -12.129 1.00 66.88 116 GLN A CA 1
ATOM 962 C C . GLN A 1 116 ? 18.248 11.533 -13.231 1.00 66.88 116 GLN A C 1
ATOM 964 O O . GLN A 1 116 ? 19.287 12.182 -13.286 1.00 66.88 116 GLN A O 1
ATOM 969 N N . ASN A 1 117 ? 17.971 10.546 -14.083 1.00 67.56 117 ASN A N 1
ATOM 970 C CA . ASN A 1 117 ? 18.792 10.309 -15.262 1.00 67.56 117 ASN A CA 1
ATOM 971 C C . ASN A 1 117 ? 18.525 11.438 -16.268 1.00 67.56 117 ASN A C 1
ATOM 973 O O . ASN A 1 117 ? 17.562 11.381 -17.030 1.00 67.56 117 ASN A O 1
ATOM 977 N N . ASP A 1 118 ? 19.353 12.475 -16.228 1.00 71.25 118 ASP A N 1
ATOM 978 C CA . ASP A 1 118 ? 19.347 13.608 -17.157 1.00 71.25 118 ASP A CA 1
ATOM 979 C C . ASP A 1 118 ? 20.081 13.294 -18.478 1.00 71.25 118 ASP A C 1
ATOM 981 O O . ASP A 1 118 ? 20.238 14.167 -19.329 1.00 71.25 118 ASP A O 1
ATOM 985 N N . GLY A 1 119 ? 20.511 12.039 -18.666 1.00 69.94 119 GLY A N 1
ATOM 986 C CA . GLY A 1 119 ? 21.267 11.581 -19.829 1.00 69.94 119 GLY A CA 1
ATOM 987 C C . GLY A 1 119 ? 22.769 11.861 -19.751 1.00 69.94 119 GLY A C 1
ATOM 988 O O . GLY A 1 119 ? 23.479 11.534 -20.699 1.00 69.94 119 GLY A O 1
ATOM 989 N N . SER A 1 120 ? 23.266 12.435 -18.647 1.00 75.69 120 SER A N 1
ATOM 990 C CA . SER A 1 120 ? 24.692 12.747 -18.463 1.00 75.69 120 SER A CA 1
ATOM 991 C C . SER A 1 120 ? 25.557 11.537 -18.096 1.00 75.69 120 SER A C 1
ATOM 993 O O . SER A 1 120 ? 26.779 11.593 -18.240 1.00 75.69 120 SER A O 1
ATOM 995 N N . ILE A 1 121 ? 24.944 10.439 -17.646 1.00 76.69 121 ILE A N 1
ATOM 996 C CA . ILE A 1 121 ? 25.638 9.222 -17.213 1.00 76.69 121 ILE A CA 1
ATOM 997 C C . ILE A 1 121 ? 25.256 8.021 -18.071 1.00 76.69 121 ILE A C 1
ATOM 999 O O . ILE A 1 121 ? 24.135 7.904 -18.572 1.00 76.69 121 ILE A O 1
ATOM 1003 N N . ASP A 1 122 ? 26.190 7.084 -18.209 1.00 85.88 122 ASP A N 1
ATOM 1004 C CA . ASP A 1 122 ? 25.922 5.826 -18.885 1.00 85.88 122 ASP A CA 1
ATOM 1005 C C . ASP A 1 122 ? 24.953 4.943 -18.073 1.00 85.88 122 ASP A C 1
ATOM 1007 O O . ASP A 1 122 ? 24.827 5.036 -16.845 1.00 85.88 122 ASP A O 1
ATOM 1011 N N . ARG A 1 123 ? 24.268 4.038 -18.779 1.00 83.88 123 ARG A N 1
ATOM 1012 C CA . ARG A 1 123 ? 23.244 3.162 -18.195 1.00 83.88 123 ARG A CA 1
ATOM 1013 C C . ARG A 1 123 ? 23.786 2.282 -17.063 1.00 83.88 123 ARG A C 1
ATOM 1015 O O . ARG A 1 123 ? 23.049 2.032 -16.111 1.00 83.88 123 ARG A O 1
ATOM 1022 N N . ASN A 1 124 ? 25.030 1.809 -17.142 1.00 87.19 124 ASN A N 1
ATOM 1023 C CA . ASN A 1 124 ? 25.580 0.902 -16.133 1.00 87.19 124 ASN A CA 1
ATOM 1024 C C . ASN A 1 124 ? 25.861 1.648 -14.828 1.00 87.19 124 ASN A C 1
ATOM 1026 O O . ASN A 1 124 ? 25.535 1.143 -13.753 1.00 87.19 124 ASN A O 1
ATOM 1030 N N . THR A 1 125 ? 26.385 2.871 -14.919 1.00 86.06 125 THR A N 1
ATOM 1031 C CA . THR A 1 125 ? 26.565 3.751 -13.758 1.00 86.06 125 THR A CA 1
ATOM 1032 C C . THR A 1 125 ? 25.226 4.079 -13.095 1.00 86.06 125 THR A C 1
ATOM 1034 O O . THR A 1 125 ? 25.098 3.952 -11.876 1.00 86.06 125 THR A O 1
ATOM 1037 N N . TYR A 1 126 ? 24.192 4.401 -13.884 1.00 85.25 126 TYR A N 1
ATOM 1038 C CA . TYR A 1 126 ? 22.837 4.620 -13.362 1.00 85.25 126 TYR A CA 1
ATOM 1039 C C . TYR A 1 126 ? 22.282 3.389 -12.626 1.00 85.25 126 TYR A C 1
ATOM 1041 O O . TYR A 1 126 ? 21.753 3.508 -11.518 1.00 85.25 126 TYR A O 1
ATOM 1049 N N . ILE A 1 127 ? 22.424 2.198 -13.219 1.00 86.81 127 ILE A N 1
ATOM 1050 C CA . ILE A 1 127 ? 21.978 0.935 -12.616 1.00 86.81 127 ILE A CA 1
ATOM 1051 C C . ILE A 1 127 ? 22.700 0.684 -11.291 1.00 86.81 127 ILE A C 1
ATOM 1053 O O . ILE A 1 127 ? 22.040 0.372 -10.302 1.00 86.81 127 ILE A O 1
ATOM 1057 N N . LYS A 1 128 ? 24.024 0.862 -11.243 1.00 88.12 128 LYS A N 1
ATOM 1058 C CA . LYS A 1 128 ? 24.815 0.661 -10.023 1.00 88.12 128 LYS A CA 1
ATOM 1059 C C . LYS A 1 128 ? 24.356 1.587 -8.894 1.00 88.12 128 LYS A C 1
ATOM 1061 O O . LYS A 1 128 ? 24.101 1.128 -7.785 1.00 88.12 128 LYS A O 1
ATOM 1066 N N . TYR A 1 129 ? 24.167 2.869 -9.193 1.00 87.56 129 TYR A N 1
ATOM 1067 C CA . TYR A 1 129 ? 23.650 3.830 -8.222 1.00 87.56 129 TYR A CA 1
ATOM 1068 C C . TYR A 1 129 ? 22.249 3.435 -7.716 1.00 87.56 129 TYR A C 1
ATOM 1070 O O . TYR A 1 129 ? 21.982 3.428 -6.512 1.00 87.56 129 TYR A O 1
ATOM 1078 N N . LYS A 1 130 ? 21.344 3.026 -8.618 1.00 89.00 130 LYS A N 1
ATOM 1079 C CA . LYS A 1 130 ? 20.015 2.536 -8.220 1.00 89.00 130 LYS A CA 1
ATOM 1080 C C . LYS A 1 130 ? 20.100 1.286 -7.341 1.00 89.00 130 LYS A C 1
ATOM 1082 O O . LYS A 1 130 ? 19.321 1.186 -6.397 1.00 89.00 130 LYS A O 1
ATOM 1087 N N . GLN A 1 131 ? 21.032 0.368 -7.597 1.00 90.62 131 GLN A N 1
ATOM 1088 C CA . GLN A 1 131 ? 21.247 -0.815 -6.755 1.00 90.62 131 GLN A CA 1
ATOM 1089 C C . GLN A 1 131 ? 21.668 -0.431 -5.330 1.00 90.62 131 GLN A C 1
ATOM 1091 O O . GLN A 1 131 ? 21.118 -0.969 -4.369 1.00 90.62 131 GLN A O 1
ATOM 1096 N N . GLU A 1 132 ? 22.582 0.530 -5.178 1.00 90.38 132 GLU A N 1
ATOM 1097 C CA . GLU A 1 132 ? 22.995 1.056 -3.868 1.00 90.38 132 GLU A CA 1
ATOM 1098 C C . GLU A 1 132 ? 21.811 1.700 -3.126 1.00 90.38 132 GLU A C 1
ATOM 1100 O O . GLU A 1 132 ? 21.580 1.427 -1.944 1.00 90.38 132 GLU A O 1
ATOM 1105 N N . ASN A 1 133 ? 20.985 2.469 -3.839 1.00 91.94 133 ASN A N 1
ATOM 1106 C CA . ASN A 1 133 ? 19.750 3.030 -3.295 1.00 91.94 133 ASN A CA 1
ATOM 1107 C C . ASN A 1 133 ? 18.760 1.944 -2.847 1.00 91.94 133 ASN A C 1
ATOM 1109 O O . ASN A 1 133 ? 18.142 2.087 -1.790 1.00 91.94 133 ASN A O 1
ATOM 1113 N N . ARG A 1 134 ? 18.618 0.841 -3.599 1.00 92.31 134 ARG A N 1
ATOM 1114 C CA . ARG A 1 134 ? 17.757 -0.287 -3.198 1.00 92.31 134 ARG A CA 1
ATOM 1115 C C . ARG A 1 134 ? 18.220 -0.924 -1.887 1.00 92.31 134 ARG A C 1
ATOM 1117 O O . ARG A 1 134 ? 17.370 -1.240 -1.058 1.00 92.31 134 ARG A O 1
ATOM 1124 N N . GLN A 1 135 ? 19.527 -1.037 -1.641 1.00 91.62 135 GLN A N 1
ATOM 1125 C CA . GLN A 1 135 ? 20.030 -1.556 -0.360 1.00 91.62 135 GLN A CA 1
ATOM 1126 C C . GLN A 1 135 ? 19.638 -0.661 0.821 1.00 91.62 135 GLN A C 1
ATOM 1128 O O . GLN A 1 135 ? 19.178 -1.159 1.846 1.00 91.62 135 GLN A O 1
ATOM 1133 N N . GLN A 1 136 ? 19.727 0.662 0.666 1.00 92.12 136 GLN A N 1
ATOM 1134 C CA . GLN A 1 136 ? 19.270 1.598 1.702 1.00 92.12 136 GLN A CA 1
ATOM 1135 C C . GLN A 1 136 ? 17.754 1.497 1.930 1.00 92.12 136 GLN A C 1
ATOM 1137 O O . GLN A 1 136 ? 17.284 1.503 3.068 1.00 92.12 136 GLN A O 1
ATOM 1142 N N . MET A 1 137 ? 16.973 1.351 0.856 1.00 93.81 137 MET A N 1
ATOM 1143 C CA . MET A 1 137 ? 15.520 1.178 0.945 1.00 93.81 137 MET A CA 1
ATOM 1144 C C . MET A 1 137 ? 15.120 -0.131 1.628 1.00 93.81 137 MET A C 1
ATOM 1146 O O . MET A 1 137 ? 14.103 -0.159 2.317 1.00 93.81 137 MET A O 1
ATOM 1150 N N . LYS A 1 138 ? 15.916 -1.196 1.491 1.00 94.25 138 LYS A N 1
ATOM 1151 C CA . LYS A 1 138 ? 15.693 -2.460 2.203 1.00 94.25 138 LYS A CA 1
ATOM 1152 C C . LYS A 1 138 ? 15.713 -2.264 3.720 1.00 94.25 138 LYS A C 1
ATOM 1154 O O . LYS A 1 138 ? 14.783 -2.695 4.391 1.00 94.25 138 LYS A O 1
ATOM 1159 N N . VAL A 1 139 ? 16.695 -1.524 4.237 1.00 94.44 139 VAL A N 1
ATOM 1160 C CA . VAL A 1 139 ? 16.784 -1.187 5.670 1.00 94.44 139 VAL A CA 1
ATOM 1161 C C . VAL A 1 139 ? 15.570 -0.367 6.128 1.00 94.44 139 VAL A C 1
ATOM 1163 O O . VAL A 1 139 ? 15.043 -0.565 7.222 1.00 94.44 139 VAL A O 1
ATOM 1166 N N . LEU A 1 140 ? 15.065 0.535 5.278 1.00 95.00 140 LEU A N 1
ATOM 1167 C CA . LEU A 1 140 ? 13.835 1.278 5.572 1.00 95.00 140 LEU A CA 1
ATOM 1168 C C . LEU A 1 140 ? 12.613 0.351 5.655 1.00 95.00 140 LEU A C 1
ATOM 1170 O O . LEU A 1 140 ? 11.771 0.553 6.527 1.00 95.00 140 LEU A O 1
ATOM 1174 N N . PHE A 1 141 ? 12.523 -0.678 4.809 1.00 94.56 141 PHE A N 1
ATOM 1175 C CA . PHE A 1 141 ? 11.466 -1.691 4.899 1.00 94.56 141 PHE A CA 1
ATOM 1176 C C . PHE A 1 141 ? 11.582 -2.573 6.144 1.00 94.56 141 PHE A C 1
ATOM 1178 O O . PHE A 1 141 ? 10.564 -2.877 6.756 1.00 94.56 141 PHE A O 1
ATOM 1185 N N . GLU A 1 142 ? 12.793 -2.913 6.578 1.00 94.81 142 GLU A N 1
ATOM 1186 C CA . GLU A 1 142 ? 13.018 -3.609 7.852 1.00 94.81 142 GLU A CA 1
ATOM 1187 C C . GLU A 1 142 ? 12.558 -2.750 9.049 1.00 94.81 142 GLU A C 1
ATOM 1189 O O . GLU A 1 142 ? 11.954 -3.256 9.996 1.00 94.81 142 GLU A O 1
ATOM 1194 N N . SER A 1 143 ? 12.746 -1.427 8.982 1.00 94.75 143 SER A N 1
ATOM 1195 C CA . SER A 1 143 ? 12.200 -0.485 9.974 1.00 94.75 143 SER A CA 1
ATOM 1196 C C . SER A 1 143 ? 10.667 -0.407 9.933 1.00 94.75 143 SER A C 1
ATOM 1198 O O . SER A 1 143 ? 10.022 -0.370 10.983 1.00 94.75 143 SER A O 1
ATOM 1200 N N . ILE A 1 144 ? 10.065 -0.430 8.736 1.00 96.00 144 ILE A N 1
ATOM 1201 C CA . ILE A 1 144 ? 8.603 -0.515 8.570 1.00 96.00 144 ILE A CA 1
ATOM 1202 C C . ILE A 1 144 ? 8.078 -1.816 9.184 1.00 96.00 144 ILE A C 1
ATOM 1204 O O . ILE A 1 144 ? 7.091 -1.783 9.918 1.00 96.00 144 ILE A O 1
ATOM 1208 N N . ASP A 1 145 ? 8.746 -2.940 8.927 1.00 95.62 145 ASP A N 1
ATOM 1209 C CA . ASP A 1 145 ? 8.406 -4.241 9.497 1.00 95.62 145 ASP A CA 1
ATOM 1210 C C . ASP A 1 145 ? 8.411 -4.210 11.023 1.00 95.62 145 ASP A C 1
ATOM 1212 O O . ASP A 1 145 ? 7.429 -4.617 11.642 1.00 95.62 145 ASP A O 1
ATOM 1216 N N . ALA A 1 146 ? 9.474 -3.679 11.630 1.00 94.50 146 ALA A N 1
ATOM 1217 C CA . ALA A 1 146 ? 9.582 -3.565 13.080 1.00 94.50 146 ALA A CA 1
ATOM 1218 C C . ALA A 1 146 ? 8.470 -2.683 13.674 1.00 94.50 146 ALA A C 1
ATOM 1220 O O . ALA A 1 146 ? 7.855 -3.042 14.681 1.00 94.50 146 ALA A O 1
ATOM 1221 N N . ALA A 1 147 ? 8.165 -1.551 13.029 1.00 94.06 147 ALA A N 1
ATOM 1222 C CA . ALA A 1 147 ? 7.091 -0.661 13.457 1.00 94.06 147 ALA A CA 1
ATOM 1223 C C . ALA A 1 147 ? 5.719 -1.346 13.384 1.00 94.06 147 ALA A C 1
ATOM 1225 O O . ALA A 1 147 ? 4.950 -1.263 14.340 1.00 94.06 147 ALA A O 1
ATOM 1226 N N . VAL A 1 148 ? 5.420 -2.061 12.294 1.00 94.81 148 VAL A N 1
ATOM 1227 C CA . VAL A 1 148 ? 4.176 -2.834 12.152 1.00 94.81 148 VAL A CA 1
ATOM 1228 C C . VAL A 1 148 ? 4.093 -3.922 13.218 1.00 94.81 148 VAL A C 1
ATOM 1230 O O . VAL A 1 148 ? 3.066 -4.034 13.887 1.00 94.81 148 VAL A O 1
ATOM 1233 N N . GLU A 1 149 ? 5.165 -4.689 13.413 1.00 93.88 149 GLU A N 1
ATOM 1234 C CA . GLU A 1 149 ? 5.216 -5.791 14.376 1.00 93.88 149 GLU A CA 1
ATOM 1235 C C . GLU A 1 149 ? 4.944 -5.309 15.806 1.00 93.88 149 GLU A C 1
ATOM 1237 O O . GLU A 1 149 ? 4.178 -5.938 16.531 1.00 93.88 149 GLU A O 1
ATOM 1242 N N . SER A 1 150 ? 5.469 -4.135 16.174 1.00 91.31 150 SER A N 1
ATOM 1243 C CA . SER A 1 150 ? 5.284 -3.544 17.506 1.00 91.31 150 SER A CA 1
ATOM 1244 C C . SER A 1 150 ? 3.822 -3.243 17.874 1.00 91.31 150 SER A C 1
ATOM 1246 O O . SER A 1 150 ? 3.489 -3.169 19.058 1.00 91.31 150 SER A O 1
ATOM 1248 N N . ILE A 1 151 ? 2.937 -3.076 16.881 1.00 90.94 151 ILE A N 1
ATOM 1249 C CA . ILE A 1 151 ? 1.539 -2.671 17.100 1.00 90.94 151 ILE A CA 1
ATOM 1250 C C . ILE A 1 151 ? 0.507 -3.651 16.534 1.00 90.94 151 ILE A C 1
ATOM 1252 O O . ILE A 1 151 ? -0.676 -3.528 16.862 1.00 90.94 151 ILE A O 1
ATOM 1256 N N . LYS A 1 152 ? 0.905 -4.627 15.703 1.00 91.81 152 LYS A N 1
ATOM 1257 C CA . LYS A 1 152 ? -0.042 -5.464 14.945 1.00 91.81 152 LYS A CA 1
ATOM 1258 C C . LYS A 1 152 ? -1.018 -6.220 15.846 1.00 91.81 152 LYS A C 1
ATOM 1260 O O . LYS A 1 152 ? -2.221 -6.185 15.592 1.00 91.81 152 LYS A O 1
ATOM 1265 N N . ASP A 1 153 ? -0.535 -6.824 16.932 1.00 89.88 153 ASP A N 1
ATOM 1266 C CA . ASP A 1 153 ? -1.325 -7.765 17.735 1.00 89.88 153 ASP A CA 1
ATOM 1267 C C . ASP A 1 153 ? -2.488 -7.082 18.450 1.00 89.88 153 ASP A C 1
ATOM 1269 O O . ASP A 1 153 ? -3.434 -7.738 18.877 1.00 89.88 153 ASP A O 1
ATOM 1273 N N . ARG A 1 154 ? -2.471 -5.754 18.559 1.00 86.25 154 ARG A N 1
ATOM 1274 C CA . ARG A 1 154 ? -3.567 -4.987 19.154 1.00 86.25 154 ARG A CA 1
ATOM 1275 C C . ARG A 1 154 ? -4.714 -4.752 18.179 1.00 86.25 154 ARG A C 1
ATOM 1277 O O . ARG A 1 154 ? -5.872 -4.738 18.585 1.00 86.25 154 ARG A O 1
ATOM 1284 N N . TYR A 1 155 ? -4.410 -4.593 16.894 1.00 89.94 155 TYR A N 1
ATOM 1285 C CA . TYR A 1 155 ? -5.380 -4.118 15.904 1.00 89.94 155 TYR A CA 1
ATOM 1286 C C . TYR A 1 155 ? -5.797 -5.182 14.896 1.00 89.94 155 TYR A C 1
ATOM 1288 O O . TYR A 1 155 ? -6.899 -5.099 14.342 1.00 89.94 155 TYR A O 1
ATOM 1296 N N . VAL A 1 156 ? -4.946 -6.177 14.654 1.00 93.50 156 VAL A N 1
ATOM 1297 C CA . VAL A 1 156 ? -5.175 -7.204 13.640 1.00 93.50 156 VAL A CA 1
ATOM 1298 C C . VAL A 1 156 ? -5.040 -8.607 14.210 1.00 93.50 156 VAL A C 1
ATOM 1300 O O . VAL A 1 156 ? -4.363 -8.840 15.206 1.00 93.50 156 VAL A O 1
ATOM 1303 N N . GLU A 1 157 ? -5.706 -9.552 13.565 1.00 94.69 157 GLU A N 1
ATOM 1304 C CA . GLU A 1 157 ? -5.602 -10.975 13.867 1.00 94.69 157 GLU A CA 1
ATOM 1305 C C . GLU A 1 157 ? -5.461 -11.794 12.587 1.00 94.69 157 GLU A C 1
ATOM 1307 O O . GLU A 1 157 ? -5.980 -11.423 11.527 1.00 94.69 157 GLU A O 1
ATOM 1312 N N . LEU A 1 158 ? -4.754 -12.917 12.700 1.00 94.44 158 LEU A N 1
ATOM 1313 C CA . LEU A 1 158 ? -4.566 -13.858 11.608 1.00 94.44 158 LEU A CA 1
ATOM 1314 C C . LEU A 1 158 ? -5.786 -14.776 11.502 1.00 94.44 158 LEU A C 1
ATOM 1316 O O . LEU A 1 158 ? -6.175 -15.456 12.450 1.00 94.44 158 LEU A O 1
ATOM 1320 N N . THR A 1 159 ? -6.406 -14.796 10.329 1.00 92.81 159 THR A N 1
ATOM 1321 C CA . THR A 1 159 ? -7.522 -15.696 10.032 1.00 92.81 159 THR A CA 1
ATOM 1322 C C . THR A 1 159 ? -7.032 -17.111 9.736 1.00 92.81 159 THR A C 1
ATOM 1324 O O . THR A 1 159 ? -5.884 -17.323 9.349 1.00 92.81 159 THR A O 1
ATOM 1327 N N . ARG A 1 160 ? -7.944 -18.090 9.808 1.00 89.06 160 ARG A N 1
ATOM 1328 C CA . ARG A 1 160 ? -7.672 -19.485 9.409 1.00 89.06 160 ARG A CA 1
ATOM 1329 C C . ARG A 1 160 ? -7.182 -19.622 7.962 1.00 89.06 160 ARG A C 1
ATOM 1331 O O . ARG A 1 160 ? -6.535 -20.606 7.638 1.00 89.06 160 ARG A O 1
ATOM 1338 N N . THR A 1 161 ? -7.481 -18.647 7.103 1.00 85.44 161 THR A N 1
ATOM 1339 C CA . THR A 1 161 ? -7.045 -18.617 5.699 1.00 85.44 161 THR A CA 1
ATOM 1340 C C . THR A 1 161 ? -5.668 -17.969 5.512 1.00 85.44 161 THR A C 1
ATOM 1342 O O . THR A 1 161 ? -5.301 -17.665 4.383 1.00 85.44 161 THR A O 1
ATOM 1345 N N . GLY A 1 162 ? -4.943 -17.660 6.594 1.00 88.12 162 GLY A N 1
ATOM 1346 C CA . GLY A 1 162 ? -3.620 -17.029 6.541 1.00 88.12 162 GLY A CA 1
ATOM 1347 C C . GLY A 1 162 ? -3.628 -15.533 6.206 1.00 88.12 162 GLY A C 1
ATOM 1348 O O . GLY A 1 162 ? -2.571 -14.956 5.982 1.00 88.12 162 GLY A O 1
ATOM 1349 N N . LYS A 1 163 ? -4.801 -14.883 6.175 1.00 90.31 163 LYS A N 1
ATOM 1350 C CA . LYS A 1 163 ? -4.929 -13.435 5.919 1.00 90.31 163 LYS A CA 1
ATOM 1351 C C . LYS A 1 163 ? -5.175 -12.663 7.206 1.00 90.31 163 LYS A C 1
ATOM 1353 O O . LYS A 1 163 ? -5.878 -13.153 8.088 1.00 90.31 163 LYS A O 1
ATOM 1358 N N . TYR A 1 164 ? -4.674 -11.440 7.296 1.00 93.56 164 TYR A N 1
ATOM 1359 C CA . TYR A 1 164 ? -4.941 -10.543 8.415 1.00 93.56 164 TYR A CA 1
ATOM 1360 C C . TYR A 1 164 ? -6.283 -9.830 8.253 1.00 93.56 164 TYR A C 1
ATOM 1362 O O . TYR A 1 164 ? -6.628 -9.373 7.157 1.00 93.56 164 TYR A O 1
ATOM 1370 N N . ARG A 1 165 ? -7.022 -9.700 9.359 1.00 93.31 165 ARG A N 1
ATOM 1371 C CA . ARG A 1 165 ? -8.250 -8.896 9.462 1.00 93.31 165 ARG A CA 1
ATOM 1372 C C . ARG A 1 165 ? -8.234 -8.020 10.712 1.00 93.31 165 ARG A C 1
ATOM 1374 O O . ARG A 1 165 ? -7.453 -8.259 11.626 1.00 93.31 165 ARG A O 1
ATOM 1381 N N . ALA A 1 166 ? -9.112 -7.022 10.756 1.00 92.06 166 ALA A N 1
ATOM 1382 C CA . ALA A 1 166 ? -9.236 -6.133 11.907 1.00 92.06 166 ALA A CA 1
ATOM 1383 C C . ALA A 1 166 ? -9.889 -6.865 13.086 1.00 92.06 166 ALA A C 1
ATOM 1385 O O . ALA A 1 166 ? -10.908 -7.530 12.893 1.00 92.06 166 ALA A O 1
ATOM 1386 N N . LYS A 1 167 ? -9.353 -6.682 14.299 1.00 88.81 167 LYS A N 1
ATOM 1387 C CA . LYS A 1 167 ? -9.985 -7.152 15.545 1.00 88.81 167 LYS A CA 1
ATOM 1388 C C . LYS A 1 167 ? -11.254 -6.370 15.877 1.00 88.81 167 LYS A C 1
ATOM 1390 O O . LYS A 1 167 ? -12.227 -6.931 16.364 1.00 88.81 167 LYS A O 1
ATOM 1395 N N . SER A 1 168 ? -11.254 -5.073 15.570 1.00 81.81 168 SER A N 1
ATOM 1396 C CA . SER A 1 168 ? -12.410 -4.192 15.732 1.00 81.81 168 SER A CA 1
ATOM 1397 C C . SER A 1 168 ? -12.734 -3.471 14.428 1.00 81.81 168 SER A C 1
ATOM 1399 O O . SER A 1 168 ? -11.847 -2.912 13.779 1.00 81.81 168 SER A O 1
ATOM 1401 N N . LYS A 1 169 ? -14.025 -3.424 14.073 1.00 72.38 169 LYS A N 1
ATOM 1402 C CA . LYS A 1 169 ? -14.522 -2.678 12.904 1.00 72.38 169 LYS A CA 1
ATOM 1403 C C . LYS A 1 169 ? -14.295 -1.166 13.023 1.00 72.38 169 LYS A C 1
ATOM 1405 O O . LYS A 1 169 ? -14.219 -0.501 11.995 1.00 72.38 169 LYS A O 1
ATOM 1410 N N . SER A 1 170 ? -14.179 -0.641 14.245 1.00 69.56 170 SER A N 1
ATOM 1411 C CA . SER A 1 170 ? -13.970 0.786 14.530 1.00 69.56 170 SER A CA 1
ATOM 1412 C C . SER A 1 170 ? -12.493 1.182 14.643 1.00 69.56 170 SER A C 1
ATOM 1414 O O . SER A 1 170 ? -12.182 2.336 14.934 1.00 69.56 170 SER A O 1
ATOM 1416 N N . SER A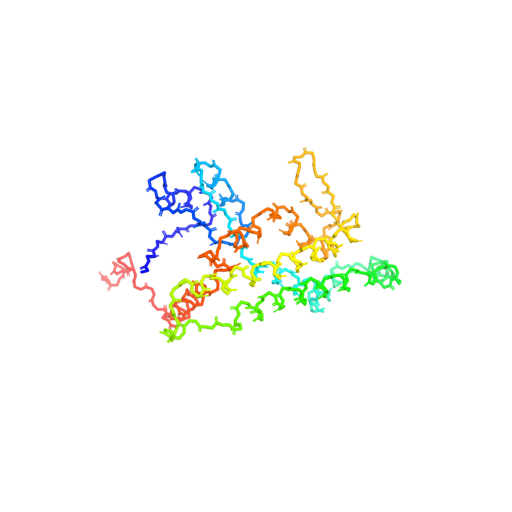 1 171 ? -11.559 0.248 14.433 1.00 76.69 171 SER A N 1
ATOM 1417 C CA . SER A 1 171 ? -10.134 0.569 14.489 1.00 76.69 171 SER A CA 1
ATOM 1418 C C . SER A 1 171 ? -9.675 1.266 13.207 1.00 76.69 171 SER A C 1
ATOM 1420 O O . SER A 1 171 ? -9.596 0.657 12.137 1.00 76.69 171 SER A O 1
ATOM 1422 N N . LEU A 1 172 ? -9.300 2.538 13.335 1.00 80.50 172 LEU A N 1
ATOM 1423 C CA . LEU A 1 172 ? -8.670 3.304 12.258 1.00 80.50 172 LEU A CA 1
ATOM 1424 C C . LEU A 1 172 ? -7.298 2.744 11.873 1.00 80.50 172 LEU A C 1
ATOM 1426 O O . LEU A 1 172 ? -6.946 2.714 10.694 1.00 80.50 172 LEU A O 1
ATOM 1430 N N . TYR A 1 173 ? -6.546 2.262 12.863 1.00 88.06 173 TYR A N 1
ATOM 1431 C CA . TYR A 1 173 ? -5.176 1.782 12.689 1.00 88.06 173 TYR A CA 1
ATOM 1432 C C . TYR A 1 173 ? -5.103 0.386 12.065 1.00 88.06 173 TYR A C 1
ATOM 1434 O O . TYR A 1 173 ? -4.106 0.052 11.432 1.00 88.06 173 TYR A O 1
ATOM 1442 N N . ALA A 1 174 ? -6.166 -0.419 12.155 1.00 90.69 174 ALA A N 1
ATOM 1443 C CA . ALA A 1 174 ? -6.178 -1.751 11.556 1.00 90.69 174 ALA A CA 1
ATOM 1444 C C . ALA A 1 174 ? -6.036 -1.718 10.024 1.00 90.69 174 ALA A C 1
ATOM 1446 O O . ALA A 1 174 ? -5.380 -2.583 9.451 1.00 90.69 174 ALA A O 1
ATOM 1447 N N . LYS A 1 175 ? -6.614 -0.718 9.341 1.00 91.06 175 LYS A N 1
ATOM 1448 C CA . LYS A 1 175 ? -6.604 -0.634 7.867 1.00 91.06 175 LYS A CA 1
ATOM 1449 C C . LYS A 1 175 ? -5.196 -0.598 7.254 1.00 91.06 175 LYS A C 1
ATOM 1451 O O . LYS A 1 175 ? -4.920 -1.475 6.434 1.00 91.06 175 LYS A O 1
ATOM 1456 N N . PRO A 1 176 ? -4.299 0.343 7.616 1.00 93.50 176 PRO A N 1
ATOM 1457 C CA . PRO A 1 176 ? -2.942 0.352 7.069 1.00 93.50 176 PRO A CA 1
ATOM 1458 C C . PRO A 1 176 ? -2.160 -0.921 7.419 1.00 93.50 176 PRO A C 1
ATOM 1460 O O . PRO A 1 176 ? -1.427 -1.425 6.573 1.00 93.50 176 PRO A O 1
ATOM 1463 N N . LEU A 1 177 ? -2.360 -1.494 8.612 1.00 94.94 177 LEU A N 1
ATOM 1464 C CA . LEU A 1 177 ? -1.682 -2.729 9.026 1.00 94.94 177 LEU A CA 1
ATOM 1465 C C . LEU A 1 177 ? -2.109 -3.930 8.177 1.00 94.94 177 LEU A C 1
ATOM 1467 O O . LEU A 1 177 ? -1.263 -4.658 7.672 1.00 94.94 177 LEU A O 1
ATOM 1471 N N . ILE A 1 178 ? -3.414 -4.104 7.955 1.00 94.38 178 ILE A N 1
ATOM 1472 C CA . ILE A 1 178 ? -3.962 -5.145 7.070 1.00 94.38 178 ILE A CA 1
ATOM 1473 C C . ILE A 1 178 ? -3.452 -4.956 5.642 1.00 94.38 178 ILE A C 1
ATOM 1475 O O . ILE A 1 178 ? -3.100 -5.934 4.982 1.00 94.38 178 ILE A O 1
ATOM 1479 N N . TYR A 1 179 ? -3.421 -3.706 5.165 1.00 93.88 179 TYR A N 1
ATOM 1480 C CA . TYR A 1 179 ? -2.929 -3.375 3.830 1.00 93.88 179 TYR A CA 1
ATOM 1481 C C . TYR A 1 179 ? -1.470 -3.804 3.664 1.00 93.88 179 TYR A C 1
ATOM 1483 O O . TYR A 1 179 ? -1.135 -4.416 2.655 1.00 93.88 179 TYR A O 1
ATOM 1491 N N . TYR A 1 180 ? -0.620 -3.534 4.654 1.00 95.19 180 TYR A N 1
ATOM 1492 C CA . TYR A 1 180 ? 0.781 -3.932 4.615 1.00 95.19 180 TYR A CA 1
ATOM 1493 C C . TYR A 1 180 ? 0.966 -5.448 4.746 1.00 95.19 180 TYR A C 1
ATOM 1495 O O . TYR A 1 180 ? 1.543 -6.086 3.869 1.00 95.19 180 TYR A O 1
ATOM 1503 N N . LEU A 1 181 ? 0.427 -6.041 5.813 1.00 94.81 181 LEU A N 1
ATOM 1504 C CA . LEU A 1 181 ? 0.683 -7.433 6.189 1.00 94.81 181 LEU A CA 1
ATOM 1505 C C . LEU A 1 181 ? 0.212 -8.439 5.135 1.00 94.81 181 LEU A C 1
ATOM 1507 O O . LEU A 1 181 ? 0.897 -9.426 4.888 1.00 94.81 181 LEU A O 1
ATOM 1511 N N . ASN A 1 182 ? -0.922 -8.185 4.476 1.00 93.38 182 ASN A N 1
ATOM 1512 C CA . ASN A 1 182 ? -1.439 -9.081 3.436 1.00 93.38 182 ASN A CA 1
ATOM 1513 C C . ASN A 1 182 ? -0.686 -8.985 2.100 1.00 93.38 182 ASN A C 1
ATOM 1515 O O . ASN A 1 182 ? -0.936 -9.797 1.213 1.00 93.38 182 ASN A O 1
ATOM 1519 N N . HIS A 1 183 ? 0.201 -8.001 1.940 1.00 91.50 183 HIS A N 1
ATOM 1520 C CA . HIS A 1 183 ? 0.890 -7.726 0.678 1.00 91.50 183 HIS A CA 1
ATOM 1521 C C . HIS A 1 183 ? 2.399 -7.537 0.870 1.00 91.50 183 HIS A C 1
ATOM 1523 O O . HIS A 1 183 ? 3.071 -7.055 -0.040 1.00 91.50 183 HIS A O 1
ATOM 1529 N N . LYS A 1 184 ? 2.937 -7.925 2.033 1.00 90.88 184 LYS A N 1
ATOM 1530 C CA . LYS A 1 184 ? 4.322 -7.681 2.454 1.00 90.88 184 LYS A CA 1
ATOM 1531 C C . LYS A 1 184 ? 5.343 -8.056 1.378 1.00 90.88 184 LYS A C 1
ATOM 1533 O O . LYS A 1 184 ? 6.147 -7.219 0.984 1.00 90.88 184 LYS A O 1
ATOM 1538 N N . GLU A 1 185 ? 5.244 -9.269 0.843 1.00 89.06 185 GLU A N 1
ATOM 1539 C CA . GLU A 1 185 ? 6.157 -9.785 -0.189 1.00 89.06 1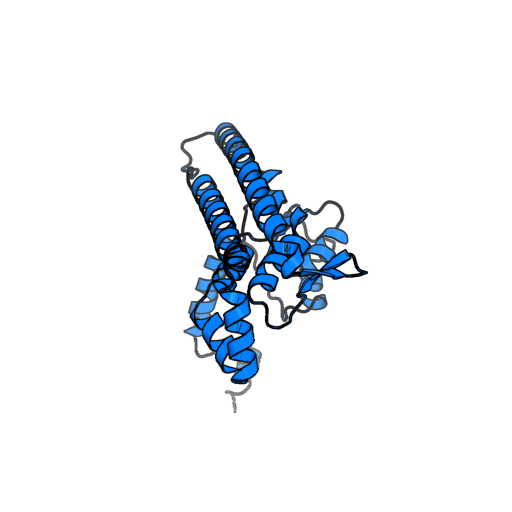85 GLU A CA 1
ATOM 1540 C C . GLU A 1 185 ? 6.118 -8.960 -1.483 1.00 89.06 185 GLU A C 1
ATOM 1542 O O . GLU A 1 185 ? 7.135 -8.736 -2.133 1.00 89.06 185 GLU A O 1
ATOM 1547 N N . SER A 1 186 ? 4.946 -8.435 -1.844 1.00 91.69 186 SER A N 1
ATOM 1548 C CA . SER A 1 186 ? 4.789 -7.629 -3.055 1.00 91.69 186 SER A CA 1
ATOM 1549 C C . SER A 1 186 ? 5.317 -6.198 -2.910 1.00 91.69 186 SER A C 1
ATOM 1551 O O . SER A 1 186 ? 5.441 -5.498 -3.908 1.00 91.69 186 SER A O 1
ATOM 1553 N N . PHE A 1 187 ? 5.634 -5.713 -1.706 1.00 92.06 187 PHE A N 1
ATOM 1554 C CA . PHE A 1 187 ? 6.174 -4.359 -1.553 1.00 92.06 187 PHE A CA 1
ATOM 1555 C C . PHE A 1 187 ? 7.656 -4.249 -1.896 1.00 92.06 187 PHE A C 1
ATOM 1557 O O . PHE A 1 187 ? 8.116 -3.142 -2.169 1.00 92.06 187 PHE A O 1
ATOM 1564 N N . THR A 1 188 ? 8.389 -5.362 -1.895 1.00 91.19 188 THR A N 1
ATOM 1565 C CA . THR A 1 188 ? 9.849 -5.380 -2.039 1.00 91.19 188 THR A CA 1
ATOM 1566 C C . THR A 1 188 ? 10.323 -5.776 -3.438 1.00 91.19 188 THR A C 1
ATOM 1568 O O . THR A 1 188 ? 11.525 -5.779 -3.683 1.00 91.19 188 THR A O 1
ATOM 1571 N N . THR A 1 189 ? 9.422 -6.044 -4.390 1.00 92.75 189 THR A N 1
ATOM 1572 C CA . THR A 1 189 ? 9.794 -6.441 -5.766 1.00 92.75 189 THR A CA 1
ATOM 1573 C C . THR A 1 189 ? 10.692 -5.397 -6.445 1.00 92.75 189 THR A C 1
ATOM 1575 O O . THR A 1 189 ? 11.666 -5.745 -7.109 1.00 92.75 189 THR A O 1
ATOM 1578 N N . PHE A 1 190 ? 10.428 -4.107 -6.230 1.00 92.44 190 PHE A N 1
ATOM 1579 C CA . PHE A 1 190 ? 11.238 -3.008 -6.763 1.00 92.44 190 PHE A CA 1
ATOM 1580 C C . PHE A 1 190 ? 12.636 -2.890 -6.131 1.00 92.44 190 PHE A C 1
ATOM 1582 O O . PHE A 1 190 ? 13.524 -2.253 -6.697 1.00 92.44 190 PHE A O 1
ATOM 1589 N N . ILE A 1 191 ? 12.842 -3.492 -4.955 1.00 92.00 191 ILE A N 1
ATOM 1590 C CA . ILE A 1 191 ? 14.157 -3.582 -4.308 1.00 92.00 191 ILE A CA 1
ATOM 1591 C C . ILE A 1 191 ? 15.013 -4.618 -5.034 1.00 92.00 191 ILE A C 1
ATOM 1593 O O . ILE A 1 191 ? 16.203 -4.396 -5.239 1.00 92.00 191 ILE A O 1
ATOM 1597 N N . GLU A 1 192 ? 14.402 -5.727 -5.451 1.00 90.00 192 GLU A N 1
ATOM 1598 C CA . GLU A 1 192 ? 15.081 -6.815 -6.160 1.00 90.00 192 GLU A CA 1
ATOM 1599 C C . GLU A 1 192 ? 15.453 -6.439 -7.598 1.00 90.00 192 GLU A C 1
ATOM 1601 O O .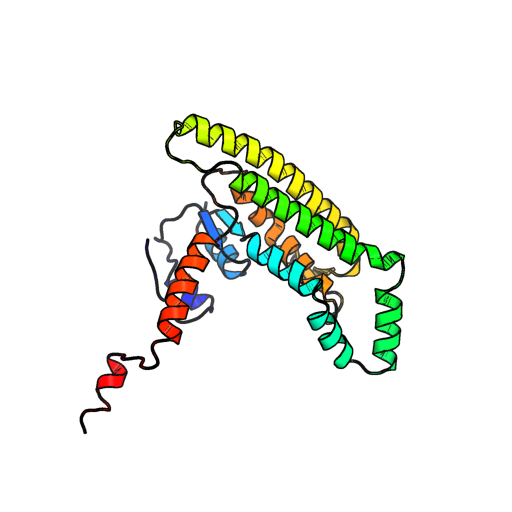 GLU A 1 192 ? 16.483 -6.886 -8.099 1.00 90.00 192 GLU A O 1
ATOM 1606 N N . ASN A 1 193 ? 14.634 -5.617 -8.263 1.00 90.06 193 ASN A N 1
ATOM 1607 C CA . ASN A 1 193 ? 14.892 -5.158 -9.624 1.00 90.06 193 ASN A CA 1
ATOM 1608 C C . ASN A 1 193 ? 14.777 -3.629 -9.736 1.00 90.06 193 ASN A C 1
ATOM 1610 O O . ASN A 1 193 ? 13.705 -3.050 -9.563 1.00 90.06 193 ASN A O 1
ATOM 1614 N N . VAL A 1 194 ? 15.888 -2.984 -10.106 1.00 88.50 194 VAL A N 1
ATOM 1615 C CA . VAL A 1 194 ? 15.999 -1.525 -10.273 1.00 88.50 194 VAL A CA 1
ATOM 1616 C C . VAL A 1 194 ? 15.117 -0.943 -11.377 1.00 88.50 194 VAL A C 1
ATOM 1618 O O . VAL A 1 194 ? 14.811 0.247 -11.331 1.00 88.50 194 VAL A O 1
ATOM 1621 N N . GLU A 1 195 ? 14.720 -1.750 -12.362 1.00 87.00 195 GLU A N 1
ATOM 1622 C CA . GLU A 1 195 ? 13.868 -1.323 -13.477 1.00 87.00 195 GLU A CA 1
ATOM 1623 C C . GLU A 1 195 ? 12.387 -1.248 -13.082 1.00 87.00 195 GLU A C 1
ATOM 1625 O O . GLU A 1 195 ? 11.587 -0.616 -13.773 1.00 87.00 195 GLU A O 1
ATOM 1630 N N . VAL A 1 196 ? 12.013 -1.849 -11.949 1.00 90.94 196 VAL A N 1
ATOM 1631 C CA . VAL A 1 196 ? 10.653 -1.787 -11.417 1.00 90.94 196 VAL A CA 1
ATOM 1632 C C . VAL A 1 196 ? 10.504 -0.517 -10.571 1.00 90.94 196 VAL A C 1
ATOM 1634 O O . VAL A 1 196 ? 11.305 -0.283 -9.660 1.00 90.94 196 VAL A O 1
ATOM 1637 N N . PRO A 1 197 ? 9.490 0.326 -10.830 1.00 90.25 197 PRO A N 1
ATOM 1638 C CA . PRO A 1 197 ? 9.224 1.488 -9.997 1.00 90.25 197 PRO A CA 1
ATOM 1639 C C . PRO A 1 197 ? 8.486 1.091 -8.703 1.00 90.25 197 PRO A C 1
ATOM 1641 O O . PRO A 1 197 ? 7.693 0.148 -8.708 1.00 90.25 197 PRO A O 1
ATOM 1644 N N . PRO A 1 198 ? 8.667 1.840 -7.599 1.00 91.31 198 PRO A N 1
ATOM 1645 C CA . PRO A 1 198 ? 7.972 1.585 -6.330 1.00 91.31 198 PRO A CA 1
ATOM 1646 C C . PRO A 1 198 ? 6.456 1.851 -6.373 1.00 91.31 198 PRO A C 1
ATOM 1648 O O . PRO A 1 198 ? 5.716 1.443 -5.470 1.00 91.31 198 PRO A O 1
ATOM 1651 N N . ASP A 1 199 ? 5.972 2.590 -7.374 1.00 90.19 199 ASP A N 1
ATOM 1652 C CA . ASP A 1 199 ? 4.570 2.973 -7.484 1.00 90.19 199 ASP A CA 1
ATOM 1653 C C . ASP A 1 199 ? 4.094 3.210 -8.923 1.00 90.19 199 ASP A C 1
ATOM 1655 O O . ASP A 1 199 ? 4.861 3.248 -9.884 1.00 90.19 199 ASP A O 1
ATOM 1659 N N . SER A 1 200 ? 2.778 3.375 -9.039 1.00 87.56 200 SER A N 1
ATOM 1660 C CA . SER A 1 200 ? 2.050 3.679 -10.268 1.00 87.56 200 SER A CA 1
ATOM 1661 C C . SER A 1 200 ? 1.788 5.179 -10.472 1.00 87.56 200 SER A C 1
ATOM 1663 O O . SER A 1 200 ? 0.991 5.534 -11.342 1.00 87.56 200 SER A O 1
ATOM 1665 N N . ASN A 1 201 ? 2.410 6.090 -9.706 1.00 82.50 201 ASN A N 1
ATOM 1666 C CA . ASN A 1 201 ? 2.049 7.516 -9.705 1.00 82.50 201 ASN A CA 1
ATOM 1667 C C . ASN A 1 201 ? 2.229 8.176 -11.065 1.00 82.50 201 ASN A C 1
ATOM 1669 O O . ASN A 1 201 ? 1.424 9.029 -11.436 1.00 82.50 201 ASN A O 1
ATOM 1673 N N . HIS A 1 202 ? 3.266 7.799 -11.816 1.00 79.50 202 HIS A N 1
ATOM 1674 C CA . HIS A 1 202 ? 3.469 8.328 -13.162 1.00 79.50 202 HIS A CA 1
ATOM 1675 C C . HIS A 1 202 ? 2.245 8.041 -14.048 1.00 79.50 202 HIS A C 1
ATOM 1677 O O . HIS A 1 202 ? 1.710 8.943 -14.694 1.00 79.50 202 HIS A O 1
ATOM 1683 N N . VAL A 1 203 ? 1.742 6.804 -14.010 1.00 79.81 203 VAL A N 1
ATOM 1684 C CA . VAL A 1 203 ? 0.542 6.380 -14.746 1.00 79.81 203 VAL A CA 1
ATOM 1685 C C . VAL A 1 203 ? -0.708 7.068 -14.190 1.00 79.81 203 VAL A C 1
ATOM 1687 O O . VAL A 1 203 ? -1.504 7.614 -14.953 1.00 79.81 203 VAL A O 1
ATOM 1690 N N . GLU A 1 204 ? -0.867 7.127 -12.867 1.00 79.00 204 GLU A N 1
ATOM 1691 C CA . GLU A 1 204 ? -2.006 7.798 -12.231 1.00 79.00 204 GLU A CA 1
ATOM 1692 C C . GLU A 1 204 ? -2.080 9.288 -12.557 1.00 79.00 204 GLU A C 1
ATOM 1694 O O . GLU A 1 204 ? -3.168 9.805 -12.800 1.00 79.00 204 GLU A O 1
ATOM 1699 N N . ASN A 1 205 ? -0.951 9.995 -12.581 1.00 80.06 205 ASN A N 1
ATOM 1700 C CA . ASN A 1 205 ? -0.908 11.414 -12.922 1.00 80.06 205 ASN A CA 1
ATOM 1701 C C . ASN A 1 205 ? -1.353 11.651 -14.368 1.00 80.06 205 ASN A C 1
ATOM 1703 O O . ASN A 1 205 ? -2.065 12.620 -14.637 1.00 80.06 205 ASN A O 1
ATOM 1707 N N . MET A 1 206 ? -1.006 10.749 -15.287 1.00 81.75 206 MET A N 1
ATOM 1708 C CA . MET A 1 206 ? -1.491 10.805 -16.666 1.00 81.75 206 MET A CA 1
ATOM 1709 C C . MET A 1 206 ? -2.995 10.523 -16.751 1.00 81.75 206 MET A C 1
ATOM 1711 O O . MET A 1 206 ? -3.726 11.287 -17.383 1.00 81.75 206 MET A O 1
ATOM 1715 N N . ILE A 1 207 ? -3.482 9.494 -16.049 1.00 79.44 207 ILE A N 1
ATOM 1716 C CA . ILE A 1 207 ? -4.917 9.174 -15.985 1.00 79.44 207 ILE A CA 1
ATOM 1717 C C . ILE A 1 207 ? -5.709 10.333 -15.365 1.00 79.44 207 ILE A C 1
ATOM 1719 O O . ILE A 1 207 ? -6.762 10.697 -15.881 1.00 79.44 207 ILE A O 1
ATOM 1723 N N . ARG A 1 208 ? -5.216 10.964 -14.291 1.00 79.69 208 ARG A N 1
ATOM 1724 C CA . ARG A 1 208 ? -5.886 12.103 -13.637 1.00 79.69 208 ARG A CA 1
ATOM 1725 C C . ARG A 1 208 ? -6.070 13.276 -14.591 1.00 79.69 208 ARG A C 1
ATOM 1727 O O . ARG A 1 208 ? -7.155 13.847 -14.612 1.00 79.69 208 ARG A O 1
ATOM 1734 N N . ARG A 1 209 ? -5.066 13.603 -15.413 1.00 80.31 209 ARG A N 1
ATOM 1735 C CA . ARG A 1 209 ? -5.188 14.647 -16.447 1.00 80.31 209 ARG A CA 1
ATOM 1736 C C . ARG A 1 209 ? -6.309 14.326 -17.434 1.00 80.31 209 ARG A C 1
ATOM 1738 O O . ARG A 1 209 ? -7.162 15.175 -17.677 1.00 80.31 209 ARG A O 1
ATOM 1745 N N . MET A 1 210 ? -6.367 13.086 -17.917 1.00 78.38 210 MET A N 1
ATOM 1746 C CA . MET A 1 210 ? -7.451 12.624 -18.791 1.00 78.38 210 MET A CA 1
ATOM 1747 C C . MET A 1 210 ? -8.822 12.700 -18.110 1.00 78.38 210 MET A C 1
ATOM 1749 O O . MET A 1 210 ? -9.791 13.149 -18.716 1.00 78.38 210 MET A O 1
ATOM 1753 N N . THR A 1 211 ? -8.920 12.304 -16.840 1.00 77.44 211 THR A N 1
ATOM 1754 C CA . THR A 1 211 ? -10.169 12.378 -16.068 1.00 77.44 211 THR A CA 1
ATOM 1755 C C . THR A 1 211 ? -10.624 13.819 -15.847 1.00 77.44 211 THR A C 1
ATOM 1757 O O . THR A 1 211 ? -11.814 14.091 -15.980 1.00 77.44 211 THR A O 1
ATOM 1760 N N . MET A 1 212 ? -9.704 14.753 -15.576 1.00 79.50 212 MET A N 1
ATOM 1761 C CA . MET A 1 212 ? -10.032 16.180 -15.474 1.00 79.50 212 MET A CA 1
ATOM 1762 C C . MET A 1 212 ? -10.617 16.705 -16.789 1.00 79.50 212 MET A C 1
ATOM 1764 O O . MET A 1 212 ? -11.687 17.309 -16.767 1.00 79.50 212 MET A O 1
ATOM 1768 N N . ILE A 1 213 ? -9.992 16.391 -17.929 1.00 81.19 213 ILE A N 1
ATOM 1769 C CA . ILE A 1 213 ? -10.518 16.750 -19.258 1.00 81.19 213 ILE A CA 1
ATOM 1770 C C . ILE A 1 213 ? -11.906 16.128 -19.482 1.00 81.19 213 ILE A C 1
ATOM 1772 O O . ILE A 1 213 ? -12.832 16.799 -19.923 1.00 81.19 213 ILE A O 1
ATOM 1776 N N . ARG A 1 214 ? -12.107 14.855 -19.124 1.00 73.62 214 ARG A N 1
ATOM 1777 C CA . ARG A 1 214 ? -13.431 14.217 -19.236 1.00 73.62 214 ARG A CA 1
ATOM 1778 C C . ARG A 1 214 ? -14.485 14.876 -18.349 1.00 73.62 214 ARG A C 1
ATOM 1780 O O . ARG A 1 214 ? -15.640 14.924 -18.745 1.00 73.62 214 ARG A O 1
ATOM 1787 N N . SER A 1 215 ? -14.114 15.349 -17.161 1.00 77.31 215 SER A N 1
ATOM 1788 C CA . SER A 1 215 ? -15.044 16.033 -16.254 1.00 77.31 215 SER A CA 1
ATOM 1789 C C . SER A 1 215 ? -15.422 17.440 -16.724 1.00 77.31 215 SER A C 1
ATOM 1791 O O . SER A 1 215 ? -16.521 17.897 -16.421 1.00 77.31 215 SER A O 1
ATOM 1793 N N . SER A 1 216 ? -14.551 18.115 -17.486 1.00 76.12 216 SER A N 1
ATOM 1794 C CA . SER A 1 216 ? -14.856 19.422 -18.077 1.00 76.12 216 SER A CA 1
ATOM 1795 C C . SER A 1 216 ? -15.700 19.313 -19.352 1.00 76.12 216 SER A C 1
ATOM 1797 O O . SER A 1 216 ? -16.451 20.235 -19.671 1.00 76.12 216 SER A O 1
ATOM 1799 N N . VAL A 1 217 ? -15.651 18.174 -20.048 1.00 74.00 217 VAL A N 1
ATOM 1800 C CA . VAL A 1 217 ? -16.525 17.874 -21.189 1.00 74.00 217 VAL A CA 1
ATOM 1801 C C . VAL A 1 217 ? -17.878 17.351 -20.688 1.00 74.00 217 VAL A C 1
ATOM 1803 O O . VAL A 1 217 ? -18.053 16.170 -20.398 1.00 74.00 217 VAL A O 1
ATOM 1806 N N . LYS A 1 218 ? -18.873 18.244 -20.599 1.00 61.41 218 LYS A N 1
ATOM 1807 C CA . LYS A 1 218 ? -20.239 17.907 -20.146 1.00 61.41 218 LYS A CA 1
ATOM 1808 C C . LYS A 1 218 ? -21.015 17.002 -21.115 1.00 61.41 218 LYS A C 1
ATOM 1810 O O . LYS A 1 218 ? -21.966 16.349 -20.697 1.00 61.41 218 LYS A O 1
ATOM 1815 N N . GLN A 1 219 ? -20.625 16.947 -22.390 1.00 60.72 219 GLN A N 1
ATOM 1816 C CA . GLN A 1 219 ? -21.273 16.115 -23.405 1.00 60.72 219 GLN A CA 1
ATOM 1817 C C . GLN A 1 219 ? -20.474 14.834 -23.660 1.00 60.72 219 GLN A C 1
ATOM 1819 O O . GLN A 1 219 ? -19.403 14.856 -24.261 1.00 60.72 219 GLN A O 1
ATOM 1824 N N . LYS A 1 220 ? -21.018 13.687 -23.245 1.00 53.28 220 LYS A N 1
ATOM 1825 C CA . LYS A 1 220 ? -20.546 12.379 -23.713 1.00 53.28 220 LYS A CA 1
ATOM 1826 C C . LYS A 1 220 ? -21.211 12.083 -25.056 1.00 53.28 220 LYS A C 1
ATOM 1828 O O . LYS A 1 220 ? -22.285 11.482 -25.089 1.00 53.28 220 LYS A O 1
ATOM 1833 N N . VAL A 1 221 ? -20.591 12.509 -26.152 1.00 53.41 221 VAL A N 1
ATOM 1834 C CA . VAL A 1 221 ? -20.990 12.046 -27.486 1.00 53.41 221 VAL A CA 1
ATOM 1835 C C . VAL A 1 221 ? -20.470 10.616 -27.625 1.00 53.41 221 VAL A C 1
ATOM 1837 O O . VAL A 1 221 ? -19.287 10.391 -27.860 1.00 53.41 221 VAL A O 1
ATOM 1840 N N . SER A 1 222 ? -21.330 9.641 -27.346 1.00 54.03 222 SER A N 1
ATOM 1841 C CA . SER A 1 222 ? -21.114 8.253 -27.757 1.00 54.03 222 SER A CA 1
ATOM 1842 C C . SER A 1 222 ? -21.865 8.033 -29.069 1.00 54.03 222 SER A C 1
ATOM 1844 O O . SER A 1 222 ? -22.885 8.687 -29.287 1.00 54.03 222 SER A O 1
ATOM 1846 N N . GLU A 1 223 ? -21.408 7.117 -29.928 1.00 53.00 223 GLU A N 1
ATOM 1847 C CA . GLU A 1 223 ? -22.165 6.718 -31.131 1.00 53.00 223 GLU A CA 1
ATOM 1848 C C . GLU A 1 223 ? -23.601 6.283 -30.788 1.00 53.00 223 GLU A C 1
ATOM 1850 O O . GLU A 1 223 ? -24.522 6.524 -31.562 1.00 53.00 223 GLU A O 1
ATOM 1855 N N . HIS A 1 224 ? -23.813 5.743 -29.583 1.00 44.97 224 HIS A N 1
ATOM 1856 C CA . HIS A 1 224 ? -25.127 5.357 -29.071 1.00 44.97 224 HIS A CA 1
ATOM 1857 C C . HIS A 1 224 ? -26.053 6.556 -28.781 1.00 44.97 224 HIS A C 1
ATOM 1859 O O . HIS A 1 224 ? -27.258 6.452 -28.959 1.00 44.97 224 HIS A O 1
ATOM 1865 N N . ASN A 1 225 ? -25.503 7.717 -28.406 1.00 40.69 225 ASN A N 1
ATOM 1866 C CA . ASN A 1 225 ? -26.279 8.922 -28.076 1.00 40.69 225 ASN A CA 1
ATOM 1867 C C . ASN A 1 225 ? -26.550 9.833 -29.288 1.00 40.69 225 ASN A C 1
ATOM 1869 O O . ASN A 1 225 ? -27.229 10.846 -29.141 1.00 40.69 225 ASN A O 1
ATOM 1873 N N . MET A 1 226 ? -26.003 9.530 -30.471 1.00 43.84 226 MET A N 1
ATOM 1874 C CA . MET A 1 226 ? -26.277 10.312 -31.687 1.00 43.84 226 MET A CA 1
ATOM 1875 C C . MET A 1 226 ? -27.612 9.950 -32.352 1.00 43.84 226 MET A C 1
ATOM 1877 O O . MET A 1 226 ? -28.123 10.750 -33.131 1.00 43.84 226 MET A O 1
ATOM 1881 N N . GLN A 1 227 ? -28.199 8.788 -32.044 1.00 39.69 227 GLN A N 1
ATOM 1882 C CA . GLN A 1 227 ? -29.464 8.359 -32.657 1.00 39.69 227 GLN A CA 1
ATOM 1883 C C . GLN A 1 227 ? -30.705 9.062 -32.079 1.00 39.69 227 GLN A C 1
ATOM 1885 O O . GLN A 1 227 ? -31.727 9.121 -32.757 1.00 39.69 227 GLN A O 1
ATOM 1890 N N . ASP A 1 228 ? -30.608 9.669 -30.892 1.00 40.06 228 ASP A N 1
ATOM 1891 C CA . ASP A 1 228 ? -31.744 10.341 -30.240 1.00 40.06 228 ASP A CA 1
ATOM 1892 C C . ASP A 1 228 ? -31.923 11.817 -30.643 1.00 40.06 228 ASP A C 1
ATOM 1894 O O . ASP A 1 228 ? -32.943 12.421 -30.324 1.00 40.06 228 ASP A O 1
ATOM 1898 N N . CYS A 1 229 ? -30.977 12.407 -31.383 1.00 33.09 229 CYS A N 1
ATOM 1899 C CA . CYS A 1 229 ? -31.062 13.802 -31.845 1.00 33.09 229 CYS A CA 1
ATOM 1900 C C . CYS A 1 229 ? -31.525 13.950 -33.308 1.00 33.09 229 CYS A C 1
ATOM 1902 O O . CYS A 1 229 ? -31.411 15.034 -33.876 1.00 33.09 229 CYS A O 1
ATOM 1904 N N . ALA A 1 230 ? -32.034 12.879 -33.925 1.00 34.94 230 ALA A N 1
ATOM 1905 C CA . ALA A 1 230 ? -32.554 12.878 -35.295 1.00 34.94 230 ALA A CA 1
ATOM 1906 C C . ALA A 1 230 ? -34.020 12.402 -35.363 1.00 34.94 230 ALA A C 1
ATOM 1908 O O . ALA A 1 230 ? -34.363 11.527 -36.163 1.00 34.94 230 ALA A O 1
ATOM 1909 N N . ARG A 1 231 ? -34.886 12.980 -34.523 1.00 30.45 231 ARG A N 1
ATOM 1910 C CA . ARG A 1 231 ? -36.345 12.972 -34.702 1.00 30.45 231 ARG A CA 1
ATOM 1911 C C . ARG A 1 231 ? -36.910 14.372 -34.541 1.00 30.45 231 ARG A C 1
ATOM 1913 O O . ARG A 1 231 ? -36.455 15.070 -33.611 1.00 30.45 231 ARG A O 1
#

Sequence (231 aa):
MYFTYVNSRATESICSAITDDFKFEYLVSDAYPVYASICQRLEHRKWQTCITHFRREIIKACNPRVYAQDLEKLTEQELTEKLLRDFEPEQMNAPAALLQIFYAISKIYEIESAYQNDGSIDRNTYIKYKQENRQQMKVLFESIDAAVESIKDRYVELTRTGKYRAKSKSSLYAKPLIYYLNHKESFTTFIENVEVPPDSNHVENMIRRMTMIRSSVKQKVSEHNMQDCAR

Foldseek 3Di:
DDDDDFPDPDLVSVCVVVDLPRDDQEDFDALDPSVVVSPVVNDNHAYAHAVVNLLVLLCQLVPVVNVVVLLVVDDPVRNVVVCCVCPDPLNVLLNVLSVLLNVLSVVLVCLVPVDDPPVPDDPVVVQVSLLVSLVVNVVSLVSNVVSLVVCVVPFWDQDPVRAIDGPDPSRSSNRSSSSCVRCVVNQSPCSVPVVDDNHCVVVVVVVVVVVVVVVVPPDDPDVVVVVVVPD

Secondary structure (DSSP, 8-state):
------S-SSHHHHHHHS-TT---SEEEE-S-HHHHHHHHHSTT-EEEE-HHHHHHHHHHHT-HHHHHHHHTTS-HHHHHHHHHHHTSTTTTHHHHHHHHHHHHHHHHHHHHHS----SSS-HHHHHHHHHHHHHHHHHHHHHHHHHHHHHHHHHEEE-TTS-EEES-TT-TTHHHHHHHHTTGGGGSHHHH-TTS-S-SHHHHHHHHHHHHHHHH------GGGGGGG--

Organism: NCBI:txid179995

pLDDT: mean 83.94, std 12.22, range [30.45, 96.0]

Radius of gyration: 21.7 Å; chains: 1; bounding box: 63×39×63 Å